Protein AF-A0A1G1FBI2-F1 (afdb_monomer)

Solvent-accessible surface area (backbone atoms only — not comparable to full-atom values): 10560 Å² total; per-residue (Å²): 134,90,66,76,52,82,49,80,47,85,47,81,50,64,86,80,82,86,83,84,78,55,72,65,82,77,56,95,89,55,92,74,88,72,90,74,81,68,78,86,62,73,80,55,67,77,71,92,71,60,54,89,80,68,78,58,74,82,44,82,67,51,54,29,38,43,38,40,40,40,46,40,58,90,46,92,44,38,38,39,38,38,36,42,34,40,45,82,43,65,70,42,68,92,67,49,48,44,47,36,41,37,37,35,43,38,38,42,51,71,45,73,38,81,93,48,26,27,26,42,36,38,38,36,43,38,37,27,32,47,53,56,78,54,47,77,22,38,29,38,35,41,37,41,32,38,55,55,100,77,41,38,35,39,40,33,42,36,40,34,42,24,60,46,64,52,58,38,42,54,89,48,74,46,72,54,73,48,77,50,78,48,74,48,75

Radius of gyration: 17.73 Å; Cα contacts (8 Å, |Δi|>4): 389; chains: 1; bounding box: 41×36×48 Å

Foldseek 3Di:
DWDKDKAWDFDQDDPDDDDDAFDFDDDLPDPDDDNDDDDRDPLFPQPPDDCVVPVDFQDPWGWGKTKIKMWTDPDRFKIKMKMWIFTDDTPDPVQAHGTKIKIKMKGWDQQPPPVRFKTKIKMKMWMFGVSQVRDIWIKIWIFMWGDDPPKIKTWTKMWTWAAHSPSRRRNDTDTDMDTDIDIRD

Structure (mmCIF, N/CA/C/O backbone):
data_AF-A0A1G1FBI2-F1
#
_entry.id   AF-A0A1G1FBI2-F1
#
loop_
_atom_site.group_PDB
_atom_site.id
_atom_site.type_symbol
_atom_site.label_atom_id
_atom_site.label_alt_id
_atom_site.label_comp_id
_atom_site.label_asym_id
_atom_site.label_entity_id
_atom_site.label_seq_id
_atom_site.pdbx_PDB_ins_code
_atom_site.Cartn_x
_atom_site.Cartn_y
_atom_site.Cartn_z
_atom_site.occupancy
_atom_site.B_iso_or_equiv
_atom_site.auth_seq_id
_atom_site.auth_comp_id
_atom_site.auth_asym_id
_atom_site.auth_atom_id
_atom_site.pdbx_PDB_model_num
ATOM 1 N N . MET A 1 1 ? 3.206 16.362 20.010 1.00 38.84 1 MET A N 1
ATOM 2 C CA . MET A 1 1 ? 4.597 15.891 19.847 1.00 38.84 1 MET A CA 1
ATOM 3 C C . MET A 1 1 ? 4.702 15.325 18.436 1.00 38.84 1 MET A C 1
ATOM 5 O O . MET A 1 1 ? 3.888 14.478 18.102 1.00 38.84 1 MET A O 1
ATOM 9 N N . LEU A 1 2 ? 5.558 15.879 17.572 1.00 36.94 2 LEU A N 1
ATOM 10 C CA . LEU A 1 2 ? 5.649 15.491 16.157 1.00 36.94 2 LEU A CA 1
ATOM 11 C C . LEU A 1 2 ? 6.625 14.306 16.042 1.00 36.94 2 LEU A C 1
ATOM 13 O O . LEU A 1 2 ? 7.820 14.497 16.244 1.00 36.94 2 LEU A O 1
ATOM 17 N N . ALA A 1 3 ? 6.133 13.094 15.779 1.00 40.12 3 ALA A N 1
ATOM 18 C CA . ALA A 1 3 ? 6.985 11.929 15.541 1.00 40.12 3 ALA A CA 1
ATOM 19 C C . ALA A 1 3 ? 7.123 11.708 14.027 1.00 40.12 3 ALA A C 1
ATOM 21 O O . ALA A 1 3 ? 6.151 11.362 13.356 1.00 40.12 3 ALA A O 1
ATOM 22 N N . VAL A 1 4 ? 8.320 11.955 13.492 1.00 36.69 4 VAL A N 1
ATOM 23 C CA . VAL A 1 4 ? 8.701 11.647 12.106 1.00 36.69 4 VAL A CA 1
ATOM 24 C C . VAL A 1 4 ? 9.779 10.577 12.181 1.00 36.69 4 VAL A C 1
ATOM 26 O O . VAL A 1 4 ? 10.833 10.813 12.769 1.00 36.69 4 VAL A O 1
ATOM 29 N N . LEU A 1 5 ? 9.507 9.400 11.618 1.00 40.91 5 LEU A N 1
ATOM 30 C CA . LEU A 1 5 ? 10.472 8.308 11.546 1.00 40.91 5 LEU A CA 1
ATOM 31 C C . LEU A 1 5 ? 10.979 8.190 10.106 1.00 40.91 5 LEU A C 1
ATOM 33 O O . LEU A 1 5 ? 10.195 7.959 9.186 1.00 40.91 5 LEU A O 1
ATOM 37 N N . LEU A 1 6 ? 12.288 8.368 9.929 1.00 34.09 6 LEU A N 1
ATOM 38 C CA . LEU A 1 6 ? 13.000 8.161 8.669 1.00 34.09 6 LEU A CA 1
ATOM 39 C C . LEU A 1 6 ? 13.724 6.815 8.751 1.00 34.09 6 LEU A C 1
ATOM 41 O O . LEU A 1 6 ? 14.572 6.636 9.626 1.00 34.09 6 LEU A O 1
ATOM 45 N N . VAL A 1 7 ? 13.398 5.883 7.855 1.00 38.06 7 VAL A N 1
ATOM 46 C CA . VAL A 1 7 ? 14.039 4.561 7.795 1.00 38.06 7 VAL A CA 1
ATOM 47 C C . VAL A 1 7 ? 14.695 4.379 6.430 1.00 38.06 7 VAL A C 1
ATOM 49 O O . VAL A 1 7 ? 14.071 4.589 5.389 1.00 38.06 7 VAL A O 1
ATOM 52 N N . LEU A 1 8 ? 15.968 3.982 6.444 1.00 33.59 8 LEU A N 1
ATOM 53 C CA . LEU A 1 8 ? 16.760 3.674 5.257 1.00 33.59 8 LEU A CA 1
ATOM 54 C C . LEU A 1 8 ? 17.080 2.179 5.286 1.00 33.59 8 LEU A C 1
ATOM 56 O O . LEU A 1 8 ? 17.716 1.712 6.230 1.00 33.59 8 LEU A O 1
ATOM 60 N N . ALA A 1 9 ? 16.608 1.428 4.291 1.00 37.81 9 ALA A N 1
ATOM 61 C CA . ALA A 1 9 ? 16.698 -0.025 4.291 1.00 37.81 9 ALA A CA 1
ATOM 62 C C . ALA A 1 9 ? 17.300 -0.565 2.993 1.00 37.81 9 ALA A C 1
ATOM 64 O O . ALA A 1 9 ? 16.920 -0.189 1.882 1.00 37.81 9 ALA A O 1
ATOM 65 N N . LEU A 1 10 ? 18.249 -1.486 3.150 1.00 28.88 10 LEU A N 1
ATOM 66 C CA . LEU A 1 10 ? 18.842 -2.242 2.058 1.00 28.88 10 LEU A CA 1
ATOM 67 C C . LEU A 1 10 ? 18.086 -3.569 1.944 1.00 28.88 10 LEU A C 1
ATOM 69 O O . LEU A 1 10 ? 18.239 -4.424 2.813 1.00 28.88 10 LEU A O 1
ATOM 73 N N . SER A 1 11 ? 17.260 -3.741 0.909 1.00 35.00 11 SER A N 1
ATOM 74 C CA . SER A 1 11 ? 16.504 -4.985 0.719 1.00 35.00 11 SER A CA 1
ATOM 75 C C . SER A 1 11 ? 16.954 -5.714 -0.546 1.00 35.00 11 SER A C 1
ATOM 77 O O . SER A 1 11 ? 16.858 -5.217 -1.666 1.00 35.00 11 SER A O 1
ATOM 79 N N . VAL A 1 12 ? 17.458 -6.934 -0.370 1.00 29.17 12 VAL A N 1
ATOM 80 C CA . VAL A 1 12 ? 17.596 -7.892 -1.466 1.00 29.17 12 VAL A CA 1
ATOM 81 C C . VAL A 1 12 ? 16.272 -8.635 -1.513 1.00 29.17 12 VAL A C 1
ATOM 83 O O . VAL A 1 12 ? 16.041 -9.496 -0.674 1.00 29.17 12 VAL A O 1
ATOM 86 N N . LEU A 1 13 ? 15.387 -8.285 -2.444 1.00 34.19 13 LEU A N 1
ATOM 87 C CA . LEU A 1 13 ? 14.165 -9.053 -2.674 1.00 34.19 13 LEU A CA 1
ATOM 88 C C . LEU A 1 13 ? 14.461 -10.148 -3.715 1.00 34.19 13 LEU A C 1
ATOM 90 O O . LEU A 1 13 ? 14.450 -9.868 -4.917 1.00 34.19 13 LEU A O 1
ATOM 94 N N . PRO A 1 14 ? 14.730 -11.412 -3.326 1.00 26.03 14 PRO A N 1
ATOM 95 C CA . PRO A 1 14 ? 14.278 -12.512 -4.168 1.00 26.03 14 PRO A CA 1
ATOM 96 C C . PRO A 1 14 ? 12.745 -12.423 -4.257 1.00 26.03 14 PRO A C 1
ATOM 98 O O . PRO A 1 14 ? 12.115 -11.825 -3.384 1.00 26.03 14 PRO A O 1
ATOM 101 N N . ALA A 1 15 ? 12.128 -12.989 -5.299 1.00 28.25 15 ALA A N 1
ATOM 102 C CA . ALA A 1 15 ? 10.670 -13.155 -5.315 1.00 28.25 15 ALA A CA 1
ATOM 103 C C . ALA A 1 15 ? 10.228 -13.678 -3.930 1.00 28.25 15 ALA A C 1
ATOM 105 O O . ALA A 1 15 ? 10.816 -14.668 -3.482 1.00 28.25 15 ALA A O 1
ATOM 106 N N . PRO A 1 16 ? 9.330 -12.979 -3.210 1.00 27.08 16 PRO A N 1
ATOM 107 C CA . PRO A 1 16 ? 9.185 -13.181 -1.777 1.00 27.08 16 PRO A CA 1
ATOM 108 C C . PRO A 1 16 ? 8.835 -14.637 -1.475 1.00 27.08 16 PRO A C 1
ATOM 110 O O . PRO A 1 16 ? 7.883 -15.199 -2.021 1.00 27.08 16 PRO A O 1
ATOM 113 N N . ALA A 1 17 ? 9.644 -15.250 -0.611 1.00 24.64 17 ALA A N 1
ATOM 114 C CA . ALA A 1 17 ? 9.255 -16.443 0.111 1.00 24.64 17 ALA A CA 1
ATOM 115 C C . ALA A 1 17 ? 8.193 -16.011 1.128 1.00 24.64 17 ALA A C 1
ATOM 117 O O . ALA A 1 17 ? 8.439 -15.191 2.007 1.00 24.64 17 ALA A O 1
ATOM 118 N N . TRP A 1 18 ? 6.988 -16.517 0.925 1.00 32.00 18 TRP A N 1
ATOM 119 C CA . TRP A 1 18 ? 5.799 -16.276 1.723 1.00 32.00 18 TRP A CA 1
ATOM 120 C C . TRP A 1 18 ? 6.010 -16.772 3.160 1.00 32.00 18 TRP A C 1
ATOM 122 O O . TRP A 1 18 ? 6.335 -17.947 3.333 1.00 32.00 18 TRP A O 1
ATOM 132 N N . GLY A 1 19 ? 5.792 -15.926 4.178 1.00 27.20 19 GLY A N 1
ATOM 133 C CA . GLY A 1 19 ? 5.672 -16.416 5.559 1.00 27.20 19 GLY A CA 1
ATOM 134 C C . GLY A 1 19 ? 6.187 -15.563 6.721 1.00 27.20 19 GLY A C 1
ATOM 135 O O . GLY A 1 19 ? 6.576 -16.168 7.716 1.00 27.20 19 GLY A O 1
ATOM 136 N N . GLU A 1 20 ? 6.174 -14.226 6.679 1.00 27.78 20 GLU A N 1
ATOM 137 C CA . GLU A 1 20 ? 6.432 -13.436 7.900 1.00 27.78 20 GLU A CA 1
ATOM 138 C C . GLU A 1 20 ? 5.150 -12.791 8.449 1.00 27.78 20 GLU A C 1
ATOM 140 O O . GLU A 1 20 ? 4.368 -12.188 7.720 1.00 27.78 20 GLU A O 1
ATOM 145 N N . SER A 1 21 ? 4.922 -13.029 9.746 1.00 31.91 21 SER A N 1
ATOM 146 C CA . SER A 1 21 ? 3.775 -12.607 10.560 1.00 31.91 21 SER A CA 1
ATOM 147 C C . SER A 1 21 ? 3.703 -11.082 10.689 1.00 31.91 21 SER A C 1
ATOM 149 O O . SER A 1 21 ? 4.755 -10.468 10.882 1.00 31.91 21 SER A O 1
ATOM 151 N N . PRO A 1 22 ? 2.502 -10.468 10.718 1.00 37.12 22 PRO A N 1
ATOM 152 C CA . PRO A 1 22 ? 2.367 -9.090 11.170 1.00 37.12 22 PRO A CA 1
ATOM 153 C C . PRO A 1 22 ? 2.879 -8.980 12.610 1.00 37.12 22 PRO A C 1
ATOM 155 O O . PRO A 1 22 ? 2.660 -9.880 13.429 1.00 37.12 22 PRO A O 1
ATOM 158 N N . GLY A 1 23 ? 3.597 -7.897 12.903 1.00 32.59 23 GLY A N 1
ATOM 159 C CA . GLY A 1 23 ? 3.826 -7.466 14.278 1.00 32.59 23 GLY A CA 1
ATOM 160 C C . GLY A 1 23 ? 2.552 -6.832 14.850 1.00 32.59 23 GLY A C 1
ATOM 161 O O . GLY A 1 23 ? 1.717 -6.358 14.079 1.00 32.59 23 GLY A O 1
ATOM 162 N N . PRO A 1 24 ? 2.397 -6.786 16.182 1.00 33.34 24 PRO A N 1
ATOM 163 C CA . PRO A 1 24 ? 1.194 -6.250 16.806 1.00 33.34 24 PRO A CA 1
ATOM 164 C C . PRO A 1 24 ? 0.976 -4.780 16.425 1.00 33.34 24 PRO A C 1
ATOM 166 O O . PRO A 1 24 ? 1.925 -3.988 16.390 1.00 33.34 24 PRO A O 1
ATOM 169 N N . LEU A 1 25 ? -0.285 -4.401 16.187 1.00 39.62 25 LEU A N 1
ATOM 170 C CA . LEU A 1 25 ? -0.662 -3.002 15.987 1.00 39.62 25 LEU A CA 1
ATOM 171 C C . LEU A 1 25 ? -0.234 -2.181 17.218 1.00 39.62 25 LEU A C 1
ATOM 173 O O . LEU A 1 25 ? -0.582 -2.544 18.347 1.00 39.62 25 LEU A O 1
ATOM 177 N N . PRO A 1 26 ? 0.508 -1.073 17.040 1.00 42.78 26 PRO A N 1
ATOM 178 C CA . PRO A 1 26 ? 0.953 -0.264 18.163 1.00 42.78 26 PRO A CA 1
ATOM 179 C C . PRO A 1 26 ? -0.254 0.342 18.885 1.00 42.78 26 PRO A C 1
ATOM 181 O O . PRO A 1 26 ? -1.176 0.879 18.264 1.00 42.78 26 PRO A O 1
ATOM 184 N N . ASN A 1 27 ? -0.238 0.255 20.215 1.00 42.72 27 ASN A N 1
ATOM 185 C CA . ASN A 1 27 ? -1.209 0.919 21.074 1.00 42.72 27 ASN A CA 1
ATOM 186 C C . ASN A 1 27 ? -1.175 2.437 20.776 1.00 42.72 27 ASN A C 1
ATOM 188 O O . ASN A 1 27 ? -0.083 3.004 20.749 1.00 42.72 27 ASN A O 1
ATOM 192 N N . PRO A 1 28 ? -2.320 3.113 20.546 1.00 39.16 28 PRO A N 1
ATOM 193 C CA . PRO A 1 28 ? -2.361 4.550 20.246 1.00 39.16 28 PRO A CA 1
ATOM 194 C C . PRO A 1 28 ? -1.704 5.449 21.309 1.00 39.16 28 PRO A C 1
ATOM 196 O O . PRO A 1 28 ? -1.380 6.594 20.996 1.00 39.16 28 PRO A O 1
ATOM 199 N N . ASP A 1 29 ? -1.480 4.931 22.521 1.00 39.84 29 ASP A N 1
ATOM 200 C CA . ASP A 1 29 ? -0.804 5.630 23.620 1.00 39.84 29 ASP A CA 1
ATOM 201 C C . ASP A 1 29 ? 0.693 5.280 23.757 1.00 39.84 29 ASP A C 1
ATOM 203 O O . ASP A 1 29 ? 1.385 5.851 24.603 1.00 39.84 29 ASP A O 1
ATOM 207 N N . ASP A 1 30 ? 1.215 4.353 22.948 1.00 34.41 30 ASP A N 1
ATOM 208 C CA . ASP A 1 30 ? 2.587 3.860 23.061 1.00 34.41 30 ASP A CA 1
ATOM 209 C C . ASP A 1 30 ? 3.520 4.522 22.036 1.00 34.41 30 ASP A C 1
ATOM 211 O O . ASP A 1 30 ? 3.256 4.571 20.831 1.00 34.41 30 ASP A O 1
ATOM 215 N N . THR A 1 31 ? 4.645 5.056 22.516 1.00 31.28 31 THR A N 1
ATOM 216 C CA . THR A 1 31 ? 5.678 5.653 21.654 1.00 31.28 31 THR A CA 1
ATOM 217 C C . THR A 1 31 ? 6.608 4.542 21.174 1.00 31.28 31 THR A C 1
ATOM 219 O O . THR A 1 31 ? 7.777 4.484 21.546 1.00 31.28 31 THR A O 1
ATOM 222 N N . THR A 1 32 ? 6.079 3.615 20.378 1.00 30.70 32 THR A N 1
ATOM 223 C CA . THR A 1 32 ? 6.843 2.478 19.858 1.00 30.70 32 THR A CA 1
ATOM 224 C C . THR A 1 32 ? 7.562 2.881 18.565 1.00 30.70 32 THR A C 1
ATOM 226 O O . THR A 1 32 ? 6.942 3.151 17.535 1.00 30.70 32 THR A O 1
ATOM 229 N N . SER A 1 33 ? 8.894 2.927 18.595 1.00 28.05 33 SER A N 1
ATOM 230 C CA . SER A 1 33 ? 9.740 3.076 17.407 1.00 28.05 33 SER A CA 1
ATOM 231 C C . SER A 1 33 ? 9.908 1.720 16.711 1.00 28.05 33 SER A C 1
ATOM 233 O O . SER A 1 33 ? 10.819 0.957 17.019 1.00 28.05 33 SER A O 1
ATOM 235 N N . ALA A 1 34 ? 9.018 1.411 15.765 1.00 31.06 34 ALA A N 1
ATOM 236 C CA . ALA A 1 34 ? 9.132 0.235 14.903 1.00 31.06 34 ALA A CA 1
ATOM 237 C C . ALA A 1 34 ? 9.910 0.574 13.621 1.00 31.06 34 ALA A C 1
ATOM 239 O O . ALA A 1 34 ? 9.539 1.492 12.889 1.00 31.06 34 ALA A O 1
ATOM 240 N N . ILE A 1 35 ? 10.974 -0.178 13.323 1.00 28.75 35 ILE A N 1
ATOM 241 C CA . ILE A 1 35 ? 11.609 -0.183 11.997 1.00 28.75 35 ILE A CA 1
ATOM 242 C C . ILE A 1 35 ? 10.685 -0.997 11.088 1.00 28.75 35 ILE A C 1
ATOM 244 O O . ILE A 1 35 ? 10.757 -2.221 11.053 1.00 28.75 35 ILE A O 1
ATOM 248 N N . MET A 1 36 ? 9.756 -0.314 10.425 1.00 33.75 36 MET A N 1
ATOM 249 C CA . MET A 1 36 ? 8.771 -0.944 9.549 1.00 33.75 36 MET A CA 1
ATOM 250 C C . MET A 1 36 ? 9.308 -0.926 8.120 1.00 33.75 36 MET A C 1
ATOM 252 O O . MET A 1 36 ? 9.325 0.112 7.458 1.00 33.75 36 MET A O 1
ATOM 256 N N . LEU A 1 37 ? 9.821 -2.076 7.692 1.00 32.81 37 LEU A N 1
ATOM 257 C CA . LEU A 1 37 ? 10.178 -2.347 6.308 1.00 32.81 37 LEU A CA 1
ATOM 258 C C . LEU A 1 37 ? 8.914 -2.911 5.664 1.00 32.81 37 LEU A C 1
ATOM 260 O O . LEU A 1 37 ? 8.493 -3.993 6.054 1.00 32.81 37 LEU A O 1
ATOM 264 N N . PHE A 1 38 ? 8.334 -2.179 4.713 1.00 36.25 38 PHE A N 1
ATOM 265 C CA . PHE A 1 38 ? 7.098 -2.515 3.990 1.00 36.25 38 PHE A CA 1
ATOM 266 C C . PHE A 1 38 ? 5.788 -2.293 4.785 1.00 36.25 38 PHE A C 1
ATOM 268 O O . PHE A 1 38 ? 5.767 -2.449 6.008 1.00 36.25 38 PHE A O 1
ATOM 275 N N . PRO A 1 39 ? 4.682 -1.882 4.127 1.00 37.25 39 PRO A N 1
ATOM 276 C CA . PRO A 1 39 ? 3.354 -2.006 4.724 1.00 37.25 39 PRO A CA 1
ATOM 277 C C . PRO A 1 39 ? 3.082 -3.481 5.062 1.00 37.25 39 PRO A C 1
ATOM 279 O O . PRO A 1 39 ? 3.510 -4.384 4.345 1.00 37.25 39 PRO A O 1
ATOM 282 N N . ASP A 1 40 ? 2.399 -3.703 6.181 1.00 37.34 40 ASP A N 1
ATOM 283 C CA . ASP A 1 40 ? 2.176 -4.989 6.857 1.00 37.34 40 ASP A CA 1
ATOM 284 C C . ASP A 1 40 ? 1.133 -5.894 6.179 1.00 37.34 40 ASP A C 1
ATOM 286 O O . ASP A 1 40 ? 0.724 -6.898 6.753 1.00 37.34 40 ASP A O 1
ATOM 290 N N . ASP A 1 41 ? 0.757 -5.591 4.935 1.00 42.66 41 ASP A N 1
ATOM 291 C CA . ASP A 1 41 ? -0.095 -6.431 4.105 1.00 42.66 41 ASP A CA 1
ATOM 292 C C . ASP A 1 41 ? 0.161 -6.200 2.613 1.00 42.66 41 ASP A C 1
ATOM 294 O O . ASP A 1 41 ? 0.447 -5.091 2.148 1.00 42.66 41 ASP A O 1
ATOM 298 N N . ALA A 1 42 ? -0.030 -7.256 1.826 1.00 39.12 42 ALA A N 1
ATOM 299 C CA . ALA A 1 42 ? -0.166 -7.120 0.386 1.00 39.12 42 ALA A CA 1
ATOM 300 C C . ALA A 1 42 ? -1.563 -6.563 0.055 1.00 39.12 42 ALA A C 1
ATOM 302 O O . ALA A 1 42 ? -2.523 -7.322 -0.010 1.00 39.12 42 ALA A O 1
ATOM 303 N N . LEU A 1 43 ? -1.655 -5.264 -0.262 1.00 46.84 43 LEU A N 1
ATOM 304 C CA . LEU A 1 43 ? -2.814 -4.669 -0.967 1.00 46.84 43 LEU A CA 1
ATOM 305 C C . LEU A 1 43 ? -2.949 -5.158 -2.424 1.00 46.84 43 LEU A C 1
ATOM 307 O O . LEU A 1 43 ? -3.850 -4.778 -3.169 1.00 46.84 43 LEU A O 1
ATOM 311 N N . PHE A 1 44 ? -1.996 -5.979 -2.858 1.00 42.56 44 PHE A N 1
ATOM 312 C CA . PHE A 1 44 ? -1.976 -6.634 -4.152 1.00 42.56 44 PHE A CA 1
ATOM 313 C C . PHE A 1 44 ? -1.991 -8.147 -3.913 1.00 42.56 44 PHE A C 1
ATOM 315 O O . PHE A 1 44 ? -0.928 -8.777 -3.903 1.00 42.56 44 PHE A O 1
ATOM 322 N N . PRO A 1 45 ? -3.166 -8.763 -3.693 1.00 40.84 45 PRO A N 1
ATOM 323 C CA . PRO A 1 45 ? 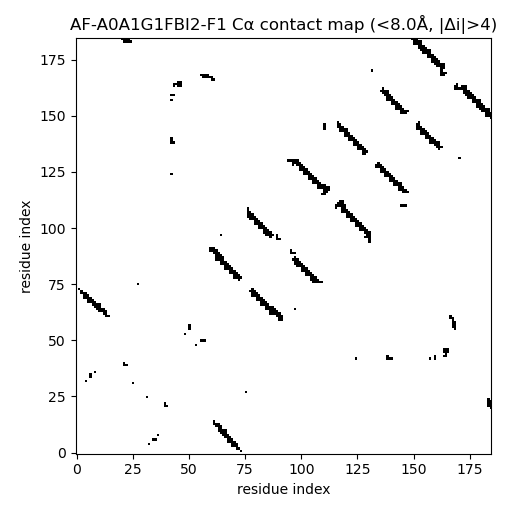-3.255 -10.212 -3.594 1.00 40.84 45 PRO A CA 1
ATOM 324 C C . PRO A 1 45 ? -2.815 -10.856 -4.916 1.00 40.84 45 PRO A C 1
ATOM 326 O O . PRO A 1 45 ? -3.115 -10.314 -5.984 1.00 40.84 45 PRO A O 1
ATOM 329 N N . PRO A 1 46 ? -2.136 -12.020 -4.885 1.00 44.25 46 PRO A N 1
ATOM 330 C CA . PRO A 1 46 ? -1.727 -12.732 -6.087 1.00 44.25 46 PRO A CA 1
ATOM 331 C C . PRO A 1 46 ? -2.957 -13.077 -6.928 1.00 44.25 46 PRO A C 1
ATOM 333 O O . PRO A 1 46 ? -3.716 -13.990 -6.602 1.00 44.25 46 PRO A O 1
ATOM 336 N N . ALA A 1 47 ? -3.164 -12.346 -8.023 1.00 46.38 47 ALA A N 1
ATOM 337 C CA . ALA A 1 47 ? -4.166 -12.719 -9.001 1.00 46.38 47 ALA A CA 1
ATOM 338 C C . ALA A 1 47 ? -3.805 -14.103 -9.565 1.00 46.38 47 ALA A C 1
ATOM 340 O O . ALA A 1 47 ? -2.682 -14.338 -10.019 1.00 46.38 47 ALA A O 1
ATOM 341 N N . LEU A 1 48 ? -4.771 -15.024 -9.529 1.00 47.12 48 LEU A N 1
ATOM 342 C CA . LEU A 1 48 ? -4.722 -16.340 -10.171 1.00 47.12 48 LEU A CA 1
ATOM 343 C C . LEU A 1 48 ? -4.792 -16.174 -11.700 1.00 47.12 48 LEU A C 1
ATOM 345 O O . LEU A 1 48 ? -5.772 -16.556 -12.337 1.00 47.12 48 LEU A O 1
ATOM 349 N N . ALA A 1 49 ? -3.780 -15.558 -12.306 1.00 47.38 49 ALA A N 1
ATOM 350 C CA . ALA A 1 49 ? -3.661 -15.482 -13.753 1.00 47.38 49 ALA A CA 1
ATOM 351 C C . ALA A 1 49 ? -2.838 -16.678 -14.252 1.00 47.38 49 ALA A C 1
ATOM 353 O O . ALA A 1 49 ? -1.614 -16.681 -14.158 1.00 47.38 49 ALA A O 1
ATOM 354 N N . ASP A 1 50 ? -3.513 -17.699 -14.790 1.00 51.31 50 ASP A N 1
ATOM 355 C CA . ASP A 1 50 ? -2.855 -18.764 -15.556 1.00 51.31 50 ASP A CA 1
ATOM 356 C C . ASP A 1 50 ? -2.238 -18.158 -16.842 1.00 51.31 50 ASP A C 1
ATOM 358 O O . ASP A 1 50 ? -2.980 -17.660 -17.707 1.00 51.31 50 ASP A O 1
ATOM 362 N N . PRO A 1 51 ? -0.899 -18.184 -17.006 1.00 52.38 51 PRO A N 1
ATOM 363 C CA . PRO A 1 51 ? -0.220 -17.627 -18.177 1.00 52.38 51 PRO A CA 1
ATOM 364 C C . PRO A 1 51 ? -0.668 -18.286 -19.488 1.00 52.38 51 PRO A C 1
ATOM 366 O O . PRO A 1 51 ? -0.741 -17.627 -20.527 1.00 52.38 51 PRO A O 1
ATOM 369 N N . HIS A 1 52 ? -1.007 -19.579 -19.449 1.00 51.09 52 HIS A N 1
ATOM 370 C CA . HIS A 1 52 ? -1.351 -20.356 -20.641 1.00 51.09 52 HIS A CA 1
ATOM 371 C C . HIS A 1 52 ? -2.725 -19.997 -21.206 1.00 51.09 52 HIS A C 1
ATOM 373 O O . HIS A 1 52 ? -2.977 -20.194 -22.394 1.00 51.09 52 HIS A O 1
ATOM 379 N N . ARG A 1 53 ? -3.606 -19.430 -20.377 1.00 48.31 53 ARG A N 1
ATOM 380 C CA . ARG A 1 53 ? -4.973 -19.073 -20.767 1.00 48.31 53 ARG A CA 1
ATOM 381 C C . ARG A 1 53 ? -5.111 -17.626 -21.248 1.00 48.31 53 ARG A C 1
ATOM 383 O O . ARG A 1 53 ? -6.092 -17.298 -21.906 1.00 48.31 53 ARG A O 1
ATOM 390 N N . THR A 1 54 ? -4.145 -16.768 -20.921 1.00 56.19 54 THR A N 1
ATOM 391 C CA . THR A 1 54 ? -4.221 -15.310 -21.129 1.00 56.19 54 THR A CA 1
ATOM 392 C C . THR A 1 54 ? -3.350 -14.797 -22.279 1.00 56.19 54 THR A C 1
ATOM 394 O O . THR A 1 54 ? -3.476 -13.634 -22.653 1.00 56.19 54 THR A O 1
ATOM 397 N N . GLY A 1 55 ? -2.485 -15.641 -22.862 1.00 55.84 55 GLY A N 1
ATOM 398 C CA . GLY A 1 55 ? -1.607 -15.262 -23.980 1.00 55.84 55 GLY A CA 1
ATOM 399 C C . GLY A 1 55 ? -0.491 -14.283 -23.597 1.00 55.84 55 GLY A C 1
ATOM 400 O O . GLY A 1 55 ? 0.076 -13.622 -24.465 1.00 55.84 55 GLY A O 1
ATOM 401 N N . ARG A 1 56 ? -0.185 -14.160 -22.301 1.00 60.00 56 ARG A N 1
ATOM 402 C CA . ARG A 1 56 ? 0.795 -13.200 -21.783 1.00 60.00 56 ARG A CA 1
ATOM 403 C C . ARG A 1 56 ? 2.218 -13.742 -21.872 1.00 60.00 56 ARG A C 1
ATOM 405 O O . ARG A 1 56 ? 2.479 -14.913 -21.602 1.00 60.00 56 ARG A O 1
ATOM 412 N N . LEU A 1 57 ? 3.157 -12.863 -22.214 1.00 58.00 57 LEU A N 1
ATOM 413 C CA . LEU A 1 57 ? 4.578 -13.196 -22.271 1.00 58.00 57 LEU A CA 1
ATOM 414 C C . LEU A 1 57 ? 5.161 -13.225 -20.858 1.00 58.00 57 LEU A C 1
ATOM 416 O O . LEU A 1 57 ? 5.218 -12.203 -20.180 1.00 58.00 57 LEU A O 1
ATOM 420 N N . ARG A 1 58 ? 5.629 -14.400 -20.434 1.00 61.16 58 ARG A N 1
ATOM 421 C CA . ARG A 1 58 ? 6.333 -14.576 -19.165 1.00 61.16 58 ARG A CA 1
ATOM 422 C C . ARG A 1 58 ? 7.751 -14.022 -19.285 1.00 61.16 58 ARG A C 1
ATOM 424 O O . ARG A 1 58 ? 8.594 -14.613 -19.958 1.00 61.16 58 ARG A O 1
ATOM 431 N N . ILE A 1 59 ? 8.022 -12.896 -18.636 1.00 65.44 59 ILE A N 1
ATOM 432 C CA . ILE A 1 59 ? 9.356 -12.288 -18.623 1.00 65.44 59 ILE A CA 1
ATOM 433 C C . ILE A 1 59 ? 10.027 -12.642 -17.299 1.00 65.44 59 ILE A C 1
ATOM 435 O O . ILE A 1 59 ? 9.433 -12.479 -16.238 1.00 65.44 59 ILE A O 1
ATOM 439 N N . GLY A 1 60 ? 11.277 -13.112 -17.343 1.00 67.00 60 GLY A N 1
ATOM 440 C CA . GLY A 1 60 ? 12.062 -13.334 -16.130 1.00 67.00 60 GLY A CA 1
ATOM 441 C C . GLY A 1 60 ? 12.284 -12.017 -15.389 1.00 67.00 60 GLY A C 1
ATOM 442 O O . GLY A 1 60 ? 13.156 -11.240 -15.773 1.00 67.00 60 GLY A O 1
ATOM 443 N N . TYR A 1 61 ? 11.503 -11.774 -14.337 1.00 70.56 61 TYR A N 1
ATOM 444 C CA . TYR A 1 61 ? 11.600 -10.573 -13.517 1.00 70.56 61 TYR A CA 1
ATOM 445 C C . TYR A 1 61 ? 12.421 -10.872 -12.260 1.00 70.56 61 TYR A C 1
ATOM 447 O O . TYR A 1 61 ? 12.012 -11.628 -11.382 1.00 70.56 61 TYR A O 1
ATOM 455 N N . THR A 1 62 ? 13.613 -10.292 -12.174 1.00 81.50 62 THR A N 1
ATOM 456 C CA . THR A 1 62 ? 14.414 -10.272 -10.943 1.00 81.50 62 THR A CA 1
ATOM 457 C C . THR A 1 62 ? 15.003 -8.878 -10.806 1.00 81.50 62 THR A C 1
ATOM 459 O O . THR A 1 62 ? 15.498 -8.331 -11.792 1.00 81.50 62 THR A O 1
ATOM 462 N N . ARG A 1 63 ? 14.880 -8.285 -9.619 1.00 82.75 63 ARG A N 1
ATOM 463 C CA . ARG A 1 63 ? 15.314 -6.918 -9.340 1.00 82.75 63 ARG A CA 1
ATOM 464 C C . ARG A 1 63 ? 15.736 -6.794 -7.876 1.00 82.75 63 ARG A C 1
ATOM 466 O O . ARG A 1 63 ? 15.048 -7.315 -7.009 1.00 82.75 63 ARG A O 1
ATOM 473 N N . GLN A 1 64 ? 16.840 -6.098 -7.612 1.00 83.69 64 GLN A N 1
ATOM 474 C CA . GLN A 1 64 ? 17.271 -5.708 -6.261 1.00 83.69 64 GLN A CA 1
ATOM 475 C C . GLN A 1 64 ? 17.173 -4.187 -6.111 1.00 83.69 64 GLN A C 1
ATOM 477 O O . GLN A 1 64 ? 17.517 -3.465 -7.052 1.00 83.69 64 GLN A O 1
ATOM 482 N N . GLU A 1 65 ? 16.707 -3.702 -4.956 1.00 84.44 65 GLU A N 1
ATOM 483 C CA . GLU A 1 65 ? 16.376 -2.288 -4.728 1.00 84.44 65 GLU A CA 1
ATOM 484 C C . GLU A 1 65 ? 16.912 -1.756 -3.398 1.00 84.44 65 GLU A C 1
ATOM 486 O O . GLU A 1 65 ? 16.895 -2.436 -2.374 1.00 84.44 65 GLU A O 1
ATOM 491 N N . MET A 1 66 ? 17.338 -0.495 -3.396 1.00 82.44 66 MET A N 1
ATOM 492 C CA . MET A 1 66 ? 17.482 0.284 -2.166 1.00 82.44 66 MET A CA 1
ATOM 493 C C . MET A 1 66 ? 16.222 1.120 -1.985 1.00 82.44 66 MET A C 1
ATOM 495 O O . MET A 1 66 ? 15.807 1.777 -2.942 1.00 82.44 66 MET A O 1
ATOM 499 N N . ALA A 1 67 ? 15.638 1.117 -0.788 1.00 87.69 67 ALA A N 1
ATOM 500 C CA . ALA A 1 67 ? 14.419 1.859 -0.493 1.00 87.69 67 ALA A CA 1
ATOM 501 C C . ALA A 1 67 ? 14.593 2.740 0.752 1.00 87.69 67 ALA A C 1
ATOM 503 O O . ALA A 1 67 ? 15.220 2.354 1.741 1.00 87.69 67 ALA A O 1
ATOM 504 N N . GLY A 1 68 ? 14.041 3.947 0.685 1.00 81.69 68 GLY A N 1
ATOM 505 C CA . GLY A 1 68 ? 13.914 4.860 1.812 1.00 81.69 68 GLY A CA 1
ATOM 506 C C . GLY A 1 68 ? 12.451 5.220 2.005 1.00 81.69 68 GLY A C 1
ATOM 507 O O . GLY A 1 68 ? 11.785 5.603 1.043 1.00 81.69 68 GLY A O 1
ATOM 508 N N . ALA A 1 69 ? 11.966 5.108 3.239 1.00 87.69 69 ALA A N 1
ATOM 509 C CA . ALA A 1 69 ? 10.572 5.357 3.570 1.00 87.69 69 ALA A CA 1
ATOM 510 C C . ALA A 1 69 ? 10.429 6.315 4.756 1.00 87.69 69 ALA A C 1
ATOM 512 O O . ALA A 1 69 ? 11.267 6.371 5.663 1.00 87.69 69 ALA A O 1
ATOM 513 N N . VAL A 1 70 ? 9.332 7.064 4.738 1.00 85.50 70 VAL A N 1
ATOM 514 C CA . VAL A 1 70 ? 8.892 7.935 5.825 1.00 85.50 70 VAL A CA 1
ATOM 515 C C . VAL A 1 70 ? 7.457 7.578 6.167 1.00 85.50 70 VAL A C 1
ATOM 517 O O . VAL A 1 70 ? 6.622 7.415 5.280 1.00 85.50 70 VAL A O 1
ATOM 520 N N . SER A 1 71 ? 7.168 7.494 7.463 1.00 89.19 71 SER A N 1
ATOM 521 C CA . SER A 1 71 ? 5.818 7.305 7.993 1.00 89.19 71 SER A CA 1
ATOM 522 C C . SER A 1 71 ? 5.510 8.399 9.011 1.00 89.19 71 SER A C 1
ATOM 524 O O . SER A 1 71 ? 6.361 8.762 9.830 1.00 89.19 71 SER A O 1
ATOM 526 N N . TRP A 1 72 ? 4.297 8.941 8.950 1.00 85.88 72 TRP A N 1
ATOM 527 C CA . TRP A 1 72 ? 3.843 10.039 9.791 1.00 85.88 72 TRP A CA 1
ATOM 528 C C . TRP A 1 72 ? 2.418 9.803 10.292 1.00 85.88 72 TRP A C 1
ATOM 530 O O . TRP A 1 72 ? 1.516 9.491 9.518 1.00 85.88 72 TRP A O 1
ATOM 540 N N . ARG A 1 73 ? 2.202 9.998 11.597 1.00 89.50 73 ARG A N 1
ATOM 541 C CA . ARG A 1 73 ? 0.884 9.946 12.245 1.00 89.50 73 ARG A CA 1
ATOM 542 C C . ARG A 1 73 ? 0.505 11.338 12.763 1.00 89.50 73 ARG A C 1
ATOM 544 O O . ARG A 1 73 ? 0.802 11.651 13.916 1.00 89.50 73 ARG A O 1
ATOM 551 N N . PRO A 1 74 ? -0.090 12.211 11.927 1.00 81.06 74 PRO A N 1
ATOM 552 C CA . PRO A 1 74 ? -0.402 13.590 12.317 1.00 81.06 74 PRO A CA 1
ATOM 553 C C . PRO A 1 74 ? -1.455 13.677 13.425 1.00 81.06 74 PRO A C 1
ATOM 555 O O . PRO A 1 74 ? -1.420 14.589 14.248 1.00 81.06 74 PRO A O 1
ATOM 558 N N . ALA A 1 75 ? -2.404 12.744 13.425 1.00 78.06 75 ALA A N 1
ATOM 559 C CA . ALA A 1 75 ? -3.496 12.653 14.379 1.00 78.06 75 ALA A CA 1
ATOM 560 C C . ALA A 1 75 ? -3.866 11.181 14.555 1.00 78.06 75 ALA A C 1
ATOM 562 O O . ALA A 1 75 ? -3.756 10.417 13.602 1.00 78.06 75 ALA A O 1
ATOM 563 N N . GLY A 1 76 ? -4.335 10.811 15.750 1.00 80.19 76 GLY A N 1
ATOM 564 C CA . GLY A 1 76 ? -4.512 9.422 16.193 1.00 80.19 76 GLY A CA 1
ATOM 565 C C . GLY A 1 76 ? -4.951 8.408 15.126 1.00 80.19 76 GLY A C 1
ATOM 566 O O . GLY A 1 76 ? -4.233 7.434 14.924 1.00 80.19 76 GLY A O 1
ATOM 567 N N . PRO A 1 77 ? -6.080 8.610 14.418 1.00 86.25 77 PRO A N 1
ATOM 568 C CA . PRO A 1 77 ? -6.584 7.591 13.504 1.00 86.25 77 PRO A CA 1
ATOM 569 C C . PRO A 1 77 ? -5.884 7.576 12.141 1.00 86.25 77 PRO A C 1
ATOM 571 O O . PRO A 1 77 ? -6.155 6.678 11.358 1.00 86.25 77 PRO A O 1
ATOM 574 N N . TRP A 1 78 ? -5.032 8.553 11.828 1.00 85.56 78 TRP A N 1
ATOM 575 C CA . TRP A 1 78 ? -4.442 8.727 10.503 1.00 85.56 78 TRP A CA 1
ATOM 576 C C . TRP A 1 78 ? -2.968 8.337 10.480 1.00 85.56 78 TRP A C 1
ATOM 578 O O . TRP A 1 78 ? -2.182 8.765 11.328 1.00 85.56 78 TRP A O 1
ATOM 588 N N . ARG A 1 79 ? -2.569 7.622 9.432 1.00 89.62 79 ARG A N 1
ATOM 589 C CA . ARG A 1 79 ? -1.170 7.395 9.075 1.00 89.62 79 ARG A CA 1
ATOM 590 C C . ARG A 1 79 ? -0.962 7.719 7.604 1.00 89.62 79 ARG A C 1
ATOM 592 O O . ARG A 1 79 ? -1.730 7.294 6.753 1.00 89.62 79 ARG A O 1
ATOM 599 N N . LEU A 1 80 ? 0.094 8.462 7.317 1.00 87.19 80 LEU A N 1
ATOM 600 C CA . LEU A 1 80 ? 0.589 8.708 5.972 1.00 87.19 80 LEU A CA 1
ATOM 601 C C . LEU A 1 80 ? 1.944 8.038 5.842 1.00 87.19 80 LEU A C 1
ATOM 603 O O . LEU A 1 80 ? 2.734 8.056 6.786 1.00 87.19 80 LEU A O 1
ATOM 607 N N . TYR A 1 81 ? 2.235 7.495 4.673 1.00 88.25 81 TYR A N 1
ATOM 608 C CA . TYR A 1 81 ? 3.570 7.016 4.365 1.00 88.25 81 TYR A CA 1
ATOM 609 C C . TYR A 1 81 ? 3.948 7.336 2.929 1.00 88.25 81 TYR A C 1
ATOM 611 O O . TYR A 1 81 ? 3.099 7.497 2.055 1.00 88.25 81 TYR A O 1
ATOM 619 N N . ALA A 1 82 ? 5.248 7.437 2.704 1.00 88.00 82 ALA A N 1
ATOM 620 C CA . ALA A 1 82 ? 5.836 7.556 1.387 1.00 88.00 82 ALA A CA 1
ATOM 621 C C . ALA A 1 82 ? 7.129 6.748 1.351 1.00 88.00 82 ALA A C 1
ATOM 623 O O . ALA A 1 82 ? 7.892 6.742 2.315 1.00 88.00 82 ALA A O 1
ATOM 624 N N . GLU A 1 83 ? 7.379 6.090 0.231 1.00 89.50 83 GLU A N 1
ATOM 625 C CA . GLU A 1 83 ? 8.578 5.317 -0.034 1.00 89.50 83 GLU A CA 1
ATOM 626 C C . GLU A 1 83 ? 9.124 5.695 -1.408 1.00 89.50 83 GLU A C 1
ATOM 628 O O . GLU A 1 83 ? 8.396 5.825 -2.392 1.00 89.50 83 GLU A O 1
ATOM 633 N N . PHE A 1 84 ? 10.435 5.857 -1.475 1.00 89.31 84 PHE A N 1
ATOM 634 C CA . PHE A 1 84 ? 11.169 5.965 -2.720 1.00 89.31 84 PHE A CA 1
ATOM 635 C C . PHE A 1 84 ? 12.149 4.805 -2.801 1.00 89.31 84 PHE A C 1
ATOM 637 O O . PHE A 1 84 ? 12.889 4.547 -1.851 1.00 89.31 84 PHE A O 1
ATOM 644 N N . ALA A 1 85 ? 12.190 4.134 -3.946 1.00 88.25 85 ALA A N 1
ATOM 645 C CA . ALA A 1 85 ? 13.109 3.038 -4.174 1.00 88.25 85 ALA A CA 1
ATOM 646 C C . ALA A 1 85 ? 13.824 3.155 -5.517 1.00 88.25 85 ALA A C 1
ATOM 648 O O . ALA A 1 85 ? 13.281 3.629 -6.519 1.00 88.25 85 ALA A O 1
ATOM 649 N N . ARG A 1 86 ? 15.074 2.688 -5.526 1.00 90.19 86 ARG A N 1
ATOM 650 C CA . ARG A 1 86 ? 15.930 2.639 -6.706 1.00 90.19 86 ARG A CA 1
ATOM 651 C C . ARG A 1 86 ? 16.516 1.245 -6.879 1.00 90.19 86 ARG A C 1
ATOM 653 O O . ARG A 1 86 ? 17.250 0.755 -6.021 1.00 90.19 86 ARG A O 1
ATOM 660 N N . GLY A 1 87 ? 16.221 0.624 -8.015 1.00 88.88 87 GLY A N 1
ATOM 661 C CA . GLY A 1 87 ? 16.843 -0.622 -8.445 1.00 88.88 87 GLY A CA 1
ATOM 662 C C . GLY A 1 87 ? 18.333 -0.447 -8.743 1.00 88.88 87 GLY A C 1
ATOM 663 O O . GLY A 1 87 ? 18.720 0.533 -9.379 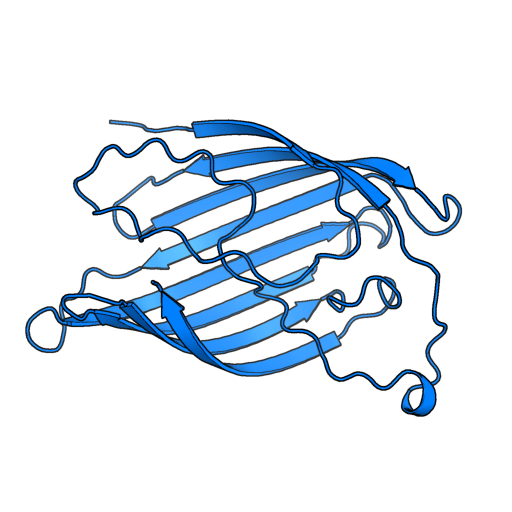1.00 88.88 87 GLY A O 1
ATOM 664 N N . TYR A 1 88 ? 19.161 -1.394 -8.301 1.00 87.81 88 TYR A N 1
ATOM 665 C CA . TYR A 1 88 ? 20.609 -1.415 -8.571 1.00 87.81 88 TYR A CA 1
ATOM 666 C C . TYR A 1 88 ? 21.094 -2.708 -9.241 1.00 87.81 88 TYR A C 1
ATOM 668 O O . TYR A 1 88 ? 22.216 -2.755 -9.733 1.00 87.81 88 TYR A O 1
ATOM 676 N N . ASN A 1 89 ? 20.258 -3.745 -9.287 1.00 86.56 89 ASN A N 1
ATOM 677 C CA . ASN A 1 89 ? 20.509 -4.959 -10.057 1.00 86.56 89 ASN A CA 1
ATOM 678 C C . ASN A 1 89 ? 19.215 -5.337 -10.777 1.00 86.56 89 ASN A C 1
ATOM 680 O O . ASN A 1 89 ? 18.221 -5.651 -10.118 1.00 86.56 89 ASN A O 1
ATOM 684 N N . LEU A 1 90 ? 19.215 -5.239 -12.107 1.00 87.75 90 LEU A N 1
ATOM 685 C CA . LEU A 1 90 ? 18.058 -5.460 -12.971 1.00 87.75 90 LEU A CA 1
ATOM 686 C C . LEU A 1 90 ? 18.370 -6.624 -13.910 1.00 87.75 90 LEU A C 1
ATOM 688 O O . LEU A 1 90 ? 19.329 -6.577 -14.673 1.00 87.75 90 LEU A O 1
ATOM 692 N N . ARG A 1 91 ? 17.554 -7.678 -13.885 1.00 84.94 91 ARG A N 1
ATOM 693 C CA . ARG A 1 91 ? 17.751 -8.837 -14.766 1.00 84.94 91 ARG A CA 1
ATOM 694 C C . ARG A 1 91 ? 17.557 -8.510 -16.245 1.00 84.94 91 ARG A C 1
ATOM 696 O O . ARG A 1 91 ? 18.137 -9.185 -17.090 1.00 84.94 91 ARG A O 1
ATOM 703 N N . ASN A 1 92 ? 16.710 -7.536 -16.569 1.00 82.56 92 ASN A N 1
ATOM 704 C CA . ASN A 1 92 ? 16.439 -7.142 -17.947 1.00 82.56 92 ASN A CA 1
ATOM 705 C C . ASN A 1 92 ? 16.412 -5.619 -18.071 1.00 82.56 92 ASN A C 1
ATOM 707 O O . ASN A 1 92 ? 15.345 -5.016 -18.038 1.00 82.56 92 ASN A O 1
ATOM 711 N N . GLU A 1 93 ? 17.582 -5.008 -18.240 1.00 82.69 93 GLU A N 1
ATOM 712 C CA . GLU A 1 93 ? 17.760 -3.548 -18.326 1.00 82.69 93 GLU A CA 1
ATOM 713 C C . GLU A 1 93 ? 17.036 -2.896 -19.517 1.00 82.69 93 GLU A C 1
ATOM 715 O O . GLU A 1 93 ? 16.753 -1.703 -19.489 1.00 82.69 93 GLU A O 1
ATOM 720 N N . ASN A 1 94 ? 16.676 -3.667 -20.550 1.00 84.25 94 ASN A N 1
ATOM 721 C CA . ASN A 1 94 ? 15.897 -3.147 -21.679 1.00 84.25 94 ASN A CA 1
ATOM 722 C C . ASN A 1 94 ? 14.419 -2.928 -21.324 1.00 84.25 94 ASN A C 1
ATOM 724 O O . ASN A 1 94 ? 13.734 -2.152 -21.988 1.00 84.25 94 ASN A O 1
ATOM 728 N N . LEU A 1 95 ? 13.904 -3.654 -20.326 1.00 83.56 95 LEU A N 1
ATOM 729 C CA . LEU A 1 95 ? 12.488 -3.628 -19.952 1.00 83.56 95 LEU A CA 1
ATOM 730 C C . LEU A 1 95 ? 12.250 -3.111 -18.529 1.00 83.56 95 LEU A C 1
ATOM 732 O O . LEU A 1 95 ? 11.188 -2.555 -18.265 1.00 83.56 95 LEU A O 1
ATOM 736 N N . GLN A 1 96 ? 13.210 -3.300 -17.628 1.00 85.38 96 GLN A N 1
ATOM 737 C CA . GLN A 1 96 ? 13.174 -2.842 -16.245 1.00 85.38 96 GLN A CA 1
ATOM 738 C C . GLN A 1 96 ? 13.901 -1.505 -16.133 1.00 85.38 96 GLN A C 1
ATOM 740 O O . GLN A 1 96 ? 14.991 -1.332 -16.672 1.00 85.38 96 GLN A O 1
ATOM 745 N N . LYS A 1 97 ? 13.322 -0.579 -15.375 1.00 92.25 97 LYS A N 1
ATOM 746 C CA . LYS A 1 97 ? 13.925 0.718 -15.049 1.00 92.25 97 LYS A CA 1
ATOM 747 C C . LYS A 1 97 ? 13.963 0.899 -13.533 1.00 92.25 97 LYS A C 1
ATOM 749 O O . LYS A 1 97 ? 13.087 0.378 -12.841 1.00 92.25 97 LYS A O 1
ATOM 754 N N . PRO A 1 98 ? 14.968 1.599 -12.990 1.00 91.00 98 PRO A N 1
ATOM 755 C CA . PRO A 1 98 ? 15.284 1.534 -11.570 1.00 91.00 98 PRO A CA 1
ATOM 756 C C . PRO A 1 98 ? 14.340 2.340 -10.671 1.00 91.00 98 PRO A C 1
ATOM 758 O O . PRO A 1 98 ? 14.283 2.047 -9.485 1.00 91.00 98 PRO A O 1
ATOM 761 N N . GLY A 1 99 ? 13.617 3.347 -11.152 1.00 92.25 99 GLY A N 1
ATOM 762 C CA . GLY A 1 99 ? 12.805 4.207 -10.292 1.00 92.25 99 GLY A CA 1
ATOM 763 C C . GLY A 1 99 ? 11.499 3.570 -9.813 1.00 92.25 99 GLY A C 1
ATOM 764 O O . GLY A 1 99 ? 10.771 2.943 -10.589 1.00 92.25 99 GLY A O 1
ATOM 765 N N . ARG A 1 100 ? 11.185 3.770 -8.530 1.00 93.19 100 ARG A N 1
ATOM 766 C CA . ARG A 1 100 ? 9.874 3.507 -7.935 1.00 93.19 100 ARG A CA 1
ATOM 767 C C . ARG A 1 100 ? 9.551 4.544 -6.866 1.00 93.19 100 ARG A C 1
ATOM 769 O O . ARG A 1 100 ? 10.401 4.891 -6.050 1.00 93.19 100 ARG A O 1
ATOM 776 N N . ILE A 1 101 ? 8.303 4.990 -6.853 1.00 92.31 101 ILE A N 1
ATOM 777 C CA . ILE A 1 101 ? 7.730 5.781 -5.769 1.00 92.31 101 ILE A CA 1
ATOM 778 C C . ILE A 1 101 ? 6.433 5.128 -5.306 1.00 92.31 101 ILE A C 1
ATOM 780 O O . ILE A 1 101 ? 5.690 4.561 -6.107 1.00 92.31 101 ILE A O 1
ATOM 784 N N . GLN A 1 102 ? 6.179 5.193 -4.010 1.00 93.25 102 GLN A N 1
ATOM 785 C CA . GLN A 1 102 ? 4.963 4.706 -3.390 1.00 93.25 102 GLN A CA 1
ATOM 786 C C . GLN A 1 102 ? 4.533 5.670 -2.291 1.00 93.25 102 GLN A C 1
ATOM 788 O O . GLN A 1 102 ? 5.360 6.321 -1.654 1.00 93.25 102 GLN A O 1
ATOM 793 N N . SER A 1 103 ? 3.235 5.789 -2.076 1.00 91.81 103 SER A N 1
ATOM 794 C CA . SER A 1 103 ? 2.673 6.596 -1.006 1.00 91.81 103 SER A CA 1
ATOM 795 C C . SER A 1 103 ? 1.305 6.077 -0.632 1.00 91.81 103 SER A C 1
ATOM 797 O O . SER A 1 103 ? 0.533 5.709 -1.514 1.00 91.81 103 SER A O 1
ATOM 799 N N . GLY A 1 104 ? 0.969 6.154 0.645 1.00 92.00 104 GLY A N 1
ATOM 800 C CA . GLY A 1 104 ? -0.329 5.718 1.109 1.00 92.00 104 GLY A CA 1
ATOM 801 C C . GLY A 1 104 ? -0.848 6.500 2.297 1.00 92.00 104 GLY A C 1
ATOM 802 O O . GLY A 1 104 ? -0.147 7.282 2.948 1.00 92.00 104 GLY A O 1
ATOM 803 N N . LEU A 1 105 ? -2.134 6.288 2.528 1.00 90.94 105 LEU A N 1
ATOM 804 C CA . LEU A 1 105 ? -2.928 6.882 3.583 1.00 90.94 105 LEU A CA 1
ATOM 805 C C . LEU A 1 105 ? -3.740 5.773 4.235 1.00 90.94 105 LEU A C 1
ATOM 807 O O . LEU A 1 105 ? -4.474 5.058 3.562 1.00 90.94 105 LEU A O 1
ATOM 811 N N . GLU A 1 106 ? -3.646 5.677 5.548 1.00 91.44 106 GLU A N 1
ATOM 812 C CA . GLU A 1 106 ? -4.393 4.737 6.366 1.00 91.44 106 GLU A CA 1
ATOM 813 C C . GLU A 1 106 ? -5.225 5.512 7.387 1.00 91.44 106 GLU A C 1
ATOM 815 O O . GLU A 1 106 ? -4.778 6.502 7.976 1.00 91.44 106 GLU A O 1
ATOM 820 N N . PHE A 1 107 ? -6.441 5.033 7.603 1.00 89.75 107 PHE A N 1
ATOM 821 C CA . PHE A 1 107 ? -7.375 5.498 8.607 1.00 89.75 107 PHE A CA 1
ATOM 822 C C . PHE A 1 107 ? -7.860 4.309 9.431 1.00 89.75 107 PHE A C 1
ATOM 824 O O . PHE A 1 107 ? -8.435 3.372 8.882 1.00 89.75 107 PHE A O 1
ATOM 831 N N . PHE A 1 108 ? -7.701 4.380 10.748 1.00 89.12 108 PHE A N 1
ATOM 832 C CA . PHE A 1 108 ? -8.237 3.410 11.698 1.00 89.12 108 PHE A CA 1
ATOM 833 C C . PHE A 1 108 ? -9.042 4.144 12.760 1.00 89.12 108 PHE A C 1
ATOM 835 O O . PHE A 1 108 ? -8.495 4.895 13.569 1.00 89.12 108 PHE A O 1
ATOM 842 N N . SER A 1 109 ? -10.357 3.935 12.785 1.00 85.81 109 SER A N 1
ATOM 843 C CA . SER A 1 109 ? -11.177 4.536 13.827 1.00 85.81 109 SER A CA 1
ATOM 844 C C . SER A 1 109 ? -10.849 3.896 15.181 1.00 85.81 109 SER A C 1
ATOM 846 O O . SER A 1 109 ? -10.639 2.680 15.262 1.00 85.81 109 SER A O 1
ATOM 848 N N . PRO A 1 110 ? -10.898 4.664 16.283 1.00 80.81 110 PRO A N 1
ATOM 849 C CA . PRO A 1 110 ? -11.012 4.068 17.603 1.00 80.81 110 PRO A CA 1
ATOM 850 C C . PRO A 1 110 ? -12.186 3.087 17.614 1.00 8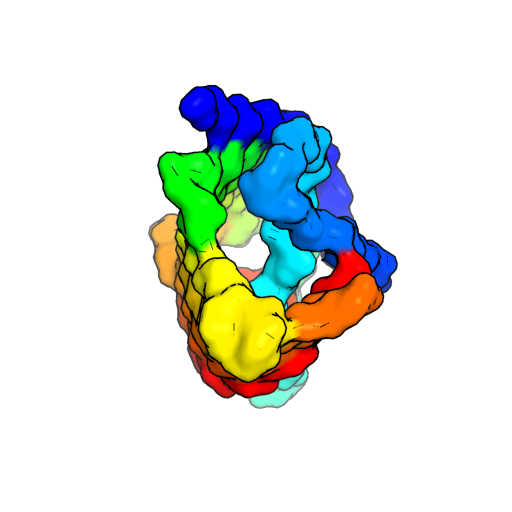0.81 110 PRO A C 1
ATOM 852 O O . PRO A 1 110 ? -13.216 3.340 16.976 1.00 80.81 110 PRO A O 1
ATOM 855 N N . ALA A 1 111 ? -12.034 1.968 18.319 1.00 79.00 111 ALA A N 1
ATOM 856 C CA . ALA A 1 111 ? -13.135 1.042 18.505 1.00 79.00 111 ALA A CA 1
ATOM 857 C C . ALA A 1 111 ? -14.182 1.730 19.394 1.00 79.00 111 ALA A C 1
ATOM 859 O O . ALA A 1 111 ? -14.015 1.844 20.605 1.00 79.00 111 ALA A O 1
ATOM 860 N N . SER A 1 112 ? -15.224 2.272 18.772 1.00 77.00 112 SER A N 1
ATOM 861 C CA . SER A 1 112 ? -16.280 3.053 19.427 1.00 77.00 112 SER A CA 1
ATOM 862 C C . SER A 1 112 ? -17.634 2.351 19.374 1.00 77.00 112 SER A C 1
ATOM 864 O O . SER A 1 112 ? -18.555 2.704 20.108 1.00 77.00 112 SER A O 1
ATOM 866 N N . LEU A 1 113 ? -17.753 1.312 18.547 1.00 77.50 113 LEU A N 1
ATOM 867 C CA . LEU A 1 113 ? -18.965 0.528 18.376 1.00 77.50 113 LEU A CA 1
ATOM 868 C C . LEU A 1 113 ? -18.863 -0.795 19.146 1.00 77.50 113 LEU A C 1
ATOM 870 O O . LEU A 1 113 ? -17.780 -1.255 19.512 1.00 77.50 113 LEU A O 1
ATOM 874 N N . TRP A 1 114 ? -20.017 -1.406 19.423 1.00 81.94 114 TRP A N 1
ATOM 875 C CA . TRP A 1 114 ? -20.123 -2.716 20.081 1.00 81.94 114 TRP A CA 1
ATOM 876 C C . TRP A 1 114 ? -19.325 -2.822 21.395 1.00 81.94 114 TRP A C 1
ATOM 878 O O . TRP A 1 114 ? -18.518 -3.730 21.585 1.00 81.94 114 TRP A O 1
ATOM 888 N N . ARG A 1 115 ? -19.557 -1.886 22.326 1.00 83.62 115 ARG A N 1
ATOM 889 C CA . ARG A 1 115 ? -18.825 -1.802 23.610 1.00 83.62 115 ARG A CA 1
ATOM 890 C C . ARG A 1 115 ? -17.307 -1.639 23.424 1.00 83.62 115 ARG A C 1
ATOM 892 O O . ARG A 1 115 ? -16.528 -2.226 24.167 1.00 83.62 115 ARG A O 1
ATOM 899 N N . GLY A 1 116 ? -16.907 -0.873 22.411 1.00 83.75 116 GLY A N 1
ATOM 900 C CA . GLY A 1 116 ? -15.506 -0.583 22.117 1.00 83.75 116 GLY A CA 1
ATOM 901 C C . GLY A 1 116 ? -14.742 -1.737 21.468 1.00 83.75 116 GLY A C 1
ATOM 902 O O . GLY A 1 116 ? -13.525 -1.811 21.583 1.00 83.75 116 GLY A O 1
ATOM 903 N N . ARG A 1 117 ? -15.452 -2.659 20.808 1.00 86.56 117 ARG A N 1
ATOM 904 C CA . ARG A 1 117 ? -14.859 -3.816 20.117 1.00 86.56 117 ARG A CA 1
ATOM 905 C C . ARG A 1 117 ? -14.897 -3.703 18.604 1.00 86.56 117 ARG A C 1
ATOM 907 O O . ARG A 1 117 ? -14.284 -4.520 17.939 1.00 86.56 117 ARG A O 1
ATOM 914 N N . MET A 1 118 ? -15.624 -2.734 18.056 1.00 91.19 118 MET A N 1
ATOM 915 C CA . MET A 1 118 ? -15.745 -2.560 16.615 1.00 91.19 118 MET A CA 1
ATOM 916 C C . MET A 1 118 ? -15.378 -1.133 16.208 1.00 91.19 118 MET A C 1
ATOM 918 O O . MET A 1 118 ? -15.776 -0.164 16.861 1.00 91.19 118 MET A O 1
ATOM 922 N N . GLY A 1 119 ? -14.621 -1.022 15.125 1.00 91.94 119 GLY A N 1
ATOM 923 C CA . GLY A 1 119 ? -14.231 0.216 14.469 1.00 91.94 119 GLY A CA 1
ATOM 924 C C . GLY A 1 119 ? -14.298 0.077 12.951 1.00 91.94 119 GLY A C 1
ATOM 925 O O . GLY A 1 119 ? -14.706 -0.953 12.416 1.00 91.94 119 GLY A O 1
ATOM 926 N N . TRP A 1 120 ? -13.886 1.130 12.268 1.00 91.31 120 TRP A N 1
ATOM 927 C CA . TRP A 1 120 ? -13.772 1.203 10.820 1.00 91.31 120 TRP A CA 1
ATOM 928 C C . TRP A 1 120 ? -12.312 1.335 10.439 1.00 91.31 120 TRP A C 1
ATOM 930 O O . TRP A 1 120 ? -11.526 1.925 11.184 1.00 91.31 120 TRP A O 1
ATOM 940 N N . TYR A 1 121 ? -11.971 0.853 9.256 1.00 90.81 121 TYR A N 1
ATOM 941 C CA . TYR A 1 121 ? -10.694 1.169 8.649 1.00 90.81 121 TYR A CA 1
ATOM 942 C C . TYR A 1 121 ? -10.872 1.514 7.174 1.00 90.81 121 TYR A C 1
ATOM 944 O O . TYR A 1 121 ? -11.813 1.060 6.519 1.00 90.81 121 TYR A O 1
ATOM 952 N N . ALA A 1 122 ? -9.968 2.341 6.671 1.00 92.12 122 ALA A N 1
ATOM 953 C CA . ALA A 1 122 ? -9.821 2.621 5.256 1.00 92.12 122 ALA A CA 1
ATOM 954 C C . ALA A 1 122 ? -8.340 2.822 4.946 1.00 92.12 122 ALA A C 1
ATOM 956 O O . ALA A 1 122 ? -7.623 3.436 5.730 1.00 92.12 122 ALA A O 1
ATOM 957 N N . ALA A 1 123 ? -7.882 2.321 3.812 1.00 90.69 123 ALA A N 1
ATOM 958 C CA . ALA A 1 123 ? -6.517 2.467 3.353 1.00 90.69 123 ALA A CA 1
ATOM 959 C C . ALA A 1 123 ? -6.500 2.757 1.853 1.00 90.69 123 ALA A C 1
ATOM 961 O O . ALA A 1 123 ? -7.346 2.284 1.095 1.00 90.69 123 ALA A O 1
ATOM 962 N N . MET A 1 124 ? -5.528 3.549 1.432 1.00 90.94 124 MET A N 1
ATOM 963 C CA . MET A 1 124 ? -5.230 3.814 0.037 1.00 90.94 124 MET A CA 1
ATOM 964 C C . MET A 1 124 ? -3.725 3.713 -0.151 1.00 90.94 124 MET A C 1
ATOM 966 O O . MET A 1 124 ? -2.975 4.334 0.599 1.00 90.94 124 MET A O 1
ATOM 970 N N . ASP A 1 125 ? -3.304 2.983 -1.173 1.00 90.81 125 ASP A N 1
ATOM 971 C CA . ASP A 1 125 ? -1.919 2.914 -1.618 1.00 90.81 125 ASP A CA 1
ATOM 972 C C . ASP A 1 125 ? -1.833 3.317 -3.084 1.00 90.81 125 ASP A C 1
ATOM 974 O O . ASP A 1 125 ? -2.674 2.956 -3.912 1.00 90.81 125 ASP A O 1
ATOM 978 N N . LEU A 1 126 ? -0.828 4.126 -3.375 1.00 91.56 126 LEU A N 1
ATOM 979 C CA . LEU A 1 126 ? -0.529 4.665 -4.682 1.00 91.56 126 LEU A CA 1
ATOM 980 C C . LEU A 1 126 ? 0.919 4.340 -4.996 1.00 91.56 126 LEU A C 1
ATOM 982 O O . LEU A 1 126 ? 1.821 4.691 -4.239 1.00 91.56 126 LEU A O 1
ATOM 986 N N . GLN A 1 127 ? 1.149 3.734 -6.149 1.00 92.25 127 GLN A N 1
ATOM 987 C CA . GLN A 1 127 ? 2.469 3.299 -6.561 1.00 92.25 127 GLN A CA 1
ATOM 988 C C . GLN A 1 127 ? 2.727 3.720 -7.999 1.00 92.25 127 GLN A C 1
ATOM 990 O O . GLN A 1 127 ? 1.832 3.731 -8.837 1.00 92.25 127 GLN A O 1
ATOM 995 N N . SER A 1 128 ? 3.961 4.092 -8.307 1.00 92.06 128 SER A N 1
ATOM 996 C CA . SER A 1 128 ? 4.353 4.442 -9.663 1.00 92.06 128 SER A CA 1
ATOM 997 C C . SER A 1 128 ? 5.775 3.978 -9.939 1.00 92.06 128 SER A C 1
ATOM 999 O O . SER A 1 128 ? 6.674 4.092 -9.101 1.00 92.06 128 SER A O 1
ATOM 1001 N N . TRP A 1 129 ? 5.963 3.413 -11.128 1.00 90.75 129 TRP A N 1
ATOM 1002 C CA . TRP A 1 129 ? 7.208 2.785 -11.546 1.00 90.75 129 TRP A CA 1
ATOM 1003 C C . TRP A 1 129 ? 7.737 3.441 -12.814 1.00 90.75 129 TRP A C 1
ATOM 1005 O O . TRP A 1 129 ? 7.005 3.622 -13.789 1.00 90.75 129 TRP A O 1
ATOM 1015 N N . GLU A 1 130 ? 9.040 3.699 -12.846 1.00 91.94 130 GLU A N 1
ATOM 1016 C CA . GLU A 1 130 ? 9.709 4.243 -14.027 1.00 91.94 130 GLU A CA 1
ATOM 1017 C C . GLU A 1 130 ? 9.570 3.302 -15.235 1.00 91.94 130 GLU A C 1
ATOM 1019 O O . GLU A 1 130 ? 9.353 3.746 -16.362 1.00 91.94 130 GLU A O 1
ATOM 1024 N N . GLU A 1 131 ? 9.628 1.985 -15.004 1.00 88.75 131 GLU A N 1
ATOM 1025 C CA . GLU A 1 131 ? 9.526 0.949 -16.048 1.00 88.75 131 GLU A CA 1
ATOM 1026 C C . GLU A 1 131 ? 8.153 0.899 -16.731 1.00 88.75 131 GLU A C 1
ATOM 1028 O O . GLU A 1 131 ? 7.989 0.270 -17.775 1.00 88.75 131 GLU A O 1
ATOM 1033 N N . ARG A 1 132 ? 7.176 1.600 -16.151 1.00 88.44 132 ARG A N 1
ATOM 1034 C CA . ARG A 1 132 ? 5.810 1.753 -16.654 1.00 88.44 132 ARG A CA 1
ATOM 1035 C C . ARG A 1 132 ? 5.497 3.201 -17.022 1.00 88.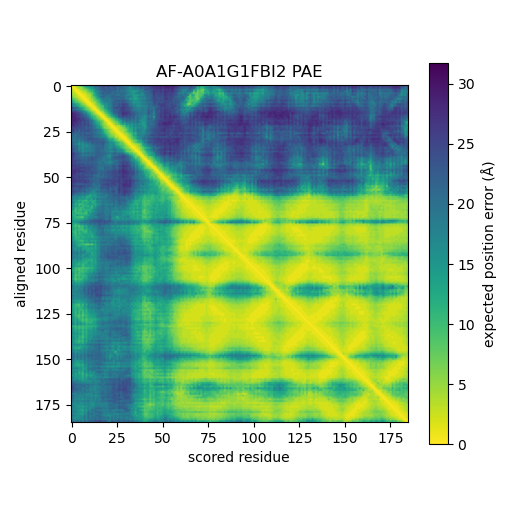44 132 ARG A C 1
ATOM 1037 O O . ARG A 1 132 ? 4.344 3.618 -16.947 1.00 88.44 132 ARG A O 1
ATOM 1044 N N . ASP A 1 133 ? 6.532 3.970 -17.354 1.00 93.31 133 ASP A N 1
ATOM 1045 C CA . ASP A 1 133 ? 6.443 5.385 -17.718 1.00 93.31 133 ASP A CA 1
ATOM 1046 C C . ASP A 1 133 ? 5.712 6.220 -16.654 1.00 93.31 133 ASP A C 1
ATOM 1048 O O . ASP A 1 133 ? 4.920 7.109 -16.961 1.00 93.31 133 ASP A O 1
ATOM 1052 N N . TRP A 1 134 ? 5.970 5.901 -15.381 1.00 93.88 134 TRP A N 1
ATOM 1053 C CA . TRP A 1 134 ? 5.382 6.552 -14.207 1.00 93.88 134 TRP A CA 1
ATOM 1054 C C . TRP A 1 134 ? 3.854 6.497 -14.131 1.00 93.88 134 TRP A C 1
ATOM 1056 O O . TRP A 1 134 ? 3.221 7.290 -13.425 1.00 93.88 134 TRP A O 1
ATOM 1066 N N . ARG A 1 135 ? 3.242 5.524 -14.804 1.00 92.06 135 ARG A N 1
ATOM 1067 C CA . ARG A 1 135 ? 1.822 5.237 -14.643 1.00 92.06 135 ARG A CA 1
ATOM 1068 C C . ARG A 1 135 ? 1.486 4.977 -13.172 1.00 92.06 135 ARG A C 1
ATOM 1070 O O . ARG A 1 135 ? 2.182 4.228 -12.493 1.00 92.06 135 ARG A O 1
ATOM 1077 N N . LEU A 1 136 ? 0.396 5.593 -12.720 1.00 91.94 136 LEU A N 1
ATOM 1078 C CA . LEU A 1 136 ? -0.123 5.430 -11.370 1.00 91.94 136 LEU A CA 1
ATOM 1079 C C . LEU A 1 136 ? -0.907 4.120 -11.246 1.00 91.94 136 LEU A C 1
ATOM 1081 O O . LEU A 1 136 ? -1.890 3.902 -11.960 1.00 91.94 136 LEU A O 1
ATOM 1085 N N . ASP A 1 137 ? -0.469 3.297 -10.310 1.00 89.56 137 ASP A N 1
ATOM 1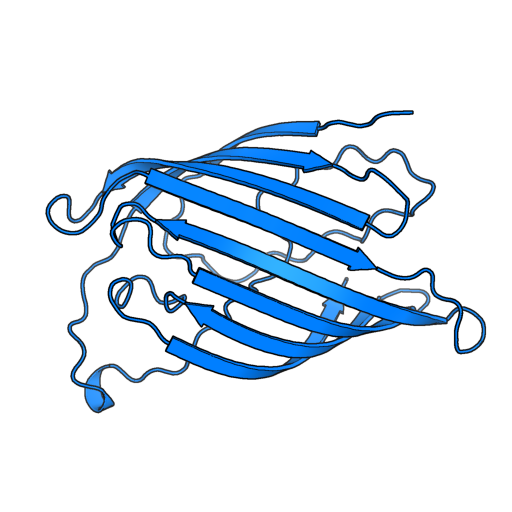086 C CA . ASP A 1 137 ? -1.154 2.128 -9.789 1.00 89.56 137 ASP A CA 1
ATOM 1087 C C . ASP A 1 137 ? -1.798 2.497 -8.454 1.00 89.56 137 ASP A C 1
ATOM 1089 O O . ASP A 1 137 ? -1.254 3.293 -7.688 1.00 89.56 137 ASP A O 1
ATOM 1093 N N . SER A 1 138 ? -2.980 1.950 -8.192 1.00 89.31 138 SER A N 1
ATOM 1094 C CA . SER A 1 138 ? -3.769 2.303 -7.014 1.00 89.31 138 SER A CA 1
ATOM 1095 C C . SER A 1 138 ? -4.435 1.081 -6.406 1.00 89.31 138 SER A C 1
ATOM 1097 O O . SER A 1 138 ? -4.970 0.240 -7.133 1.00 89.31 138 SER A O 1
ATOM 1099 N N . ALA A 1 139 ? -4.454 1.036 -5.081 1.00 86.38 139 ALA A N 1
ATOM 1100 C CA . ALA A 1 139 ? -5.233 0.100 -4.295 1.00 86.38 139 ALA A CA 1
ATOM 1101 C C . ALA A 1 139 ? -6.006 0.870 -3.222 1.00 86.38 139 ALA A C 1
ATOM 1103 O O . ALA A 1 139 ? -5.483 1.791 -2.594 1.00 86.38 139 ALA A O 1
ATOM 1104 N N . PHE A 1 140 ? -7.268 0.511 -3.031 1.00 89.38 140 PHE A N 1
ATOM 1105 C CA . PHE A 1 140 ? -8.128 1.065 -1.997 1.00 89.38 140 PHE A CA 1
ATOM 1106 C C . PHE A 1 140 ? -8.758 -0.071 -1.210 1.00 89.38 140 PHE A C 1
ATOM 1108 O O . PHE A 1 140 ? -9.275 -1.015 -1.801 1.00 89.38 140 PHE A O 1
ATOM 1115 N N . GLN A 1 141 ? -8.775 0.049 0.108 1.00 89.62 141 GLN A N 1
ATOM 1116 C CA . GLN A 1 141 ? -9.376 -0.923 1.002 1.00 89.62 141 GLN A CA 1
ATOM 1117 C C . GLN A 1 141 ? -10.235 -0.197 2.032 1.00 89.62 141 GLN A C 1
ATOM 1119 O O . GLN A 1 141 ? -9.847 0.853 2.537 1.00 89.62 141 GLN A O 1
ATOM 1124 N N . ALA A 1 142 ? -11.398 -0.740 2.370 1.00 91.44 142 ALA A N 1
ATOM 1125 C CA . ALA A 1 142 ? -12.211 -0.218 3.462 1.00 91.44 142 ALA A CA 1
ATOM 1126 C C . ALA A 1 142 ? -13.057 -1.314 4.100 1.00 91.44 142 ALA A C 1
ATOM 1128 O O . ALA A 1 142 ? -13.505 -2.246 3.427 1.00 91.44 142 ALA A O 1
ATOM 1129 N N . GLY A 1 143 ? -13.317 -1.184 5.397 1.00 92.56 143 GLY A N 1
ATOM 1130 C CA . GLY A 1 143 ? -14.081 -2.191 6.109 1.00 92.56 143 GLY A CA 1
ATOM 1131 C C . GLY A 1 143 ? -14.232 -1.957 7.603 1.00 92.56 143 GLY A C 1
ATOM 1132 O O . GLY A 1 143 ? -14.075 -0.850 8.122 1.00 92.56 143 GLY A O 1
ATOM 1133 N N . LEU A 1 144 ? -14.574 -3.043 8.285 1.00 90.12 144 LEU A N 1
ATOM 1134 C CA . LEU A 1 144 ? -14.775 -3.132 9.720 1.00 90.12 144 LEU A CA 1
ATOM 1135 C C . LEU A 1 144 ? -13.547 -3.748 10.388 1.00 90.12 144 LEU A C 1
ATOM 1137 O O . LEU A 1 144 ? -13.000 -4.739 9.909 1.00 90.12 144 LEU A O 1
ATOM 1141 N N . LEU A 1 145 ? -13.169 -3.173 11.523 1.00 89.56 145 LEU A N 1
ATOM 1142 C CA . LEU A 1 145 ? -12.157 -3.682 12.439 1.00 89.56 145 LEU A CA 1
ATOM 1143 C C . LEU A 1 145 ? -12.867 -4.237 13.676 1.00 89.56 145 LEU A C 1
ATOM 1145 O O . LEU A 1 145 ? -13.631 -3.517 14.317 1.00 89.56 145 LEU A O 1
ATOM 1149 N N . PHE A 1 146 ? -12.594 -5.481 14.044 1.00 88.00 146 PHE A N 1
ATOM 1150 C CA . PHE A 1 146 ? -13.083 -6.117 15.260 1.00 88.00 146 PHE A CA 1
ATOM 1151 C C . PHE A 1 146 ? -11.913 -6.433 16.177 1.00 88.00 146 PHE A C 1
ATOM 1153 O O . PHE A 1 146 ? -11.057 -7.249 15.848 1.00 88.00 146 PHE A O 1
ATOM 1160 N N . ARG A 1 147 ? -11.911 -5.816 17.354 1.00 84.69 147 ARG A N 1
ATOM 1161 C CA . ARG A 1 147 ? -10.890 -6.017 18.374 1.00 84.69 147 ARG A CA 1
ATOM 1162 C C . ARG A 1 147 ? -11.320 -7.082 19.361 1.00 84.69 147 ARG A C 1
ATOM 1164 O O . ARG A 1 147 ? -12.392 -6.993 19.973 1.00 84.69 147 ARG A O 1
ATOM 1171 N N . THR A 1 148 ? -10.467 -8.079 19.540 1.00 81.94 148 THR A N 1
ATOM 1172 C CA . THR A 1 148 ? -10.590 -9.069 20.612 1.00 81.94 148 THR A CA 1
ATOM 1173 C C . THR A 1 148 ? -9.435 -8.905 21.596 1.00 81.94 148 THR A C 1
ATOM 1175 O O . THR A 1 148 ? -8.549 -8.086 21.398 1.00 81.94 148 THR A O 1
ATOM 1178 N N . THR A 1 149 ? -9.439 -9.652 22.700 1.00 79.75 149 THR A N 1
ATOM 1179 C CA . THR A 1 149 ? -8.382 -9.539 23.720 1.00 79.75 149 THR A CA 1
ATOM 1180 C C . THR A 1 149 ? -7.012 -10.007 23.217 1.00 79.75 149 THR A C 1
ATOM 1182 O O . THR A 1 149 ? -6.005 -9.648 23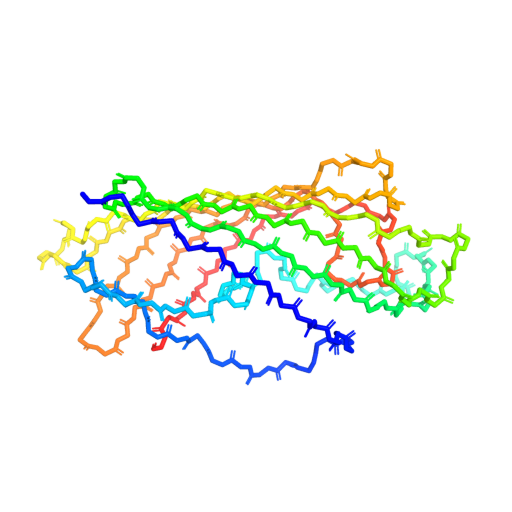.815 1.00 79.75 149 THR A O 1
ATOM 1185 N N . SER A 1 150 ? -6.965 -10.815 22.154 1.00 81.00 150 SER A N 1
ATOM 1186 C CA . SER A 1 150 ? -5.726 -11.419 21.653 1.00 81.00 150 SER A CA 1
ATOM 1187 C C . SER A 1 150 ? -5.438 -11.177 20.176 1.00 81.00 150 SER A C 1
ATOM 1189 O O . SER A 1 150 ? -4.322 -11.464 19.766 1.00 81.00 150 SER A O 1
ATOM 1191 N N . ARG A 1 151 ? -6.423 -10.747 19.376 1.00 80.38 151 ARG A N 1
ATOM 1192 C CA . ARG A 1 151 ? -6.305 -10.584 17.916 1.00 80.38 151 ARG A CA 1
ATOM 1193 C C . ARG A 1 151 ? -7.235 -9.501 17.399 1.00 80.38 151 ARG A C 1
ATOM 1195 O O . ARG A 1 151 ? -8.373 -9.395 17.877 1.00 80.38 151 ARG A O 1
ATOM 1202 N N . ASP A 1 152 ? -6.803 -8.813 16.3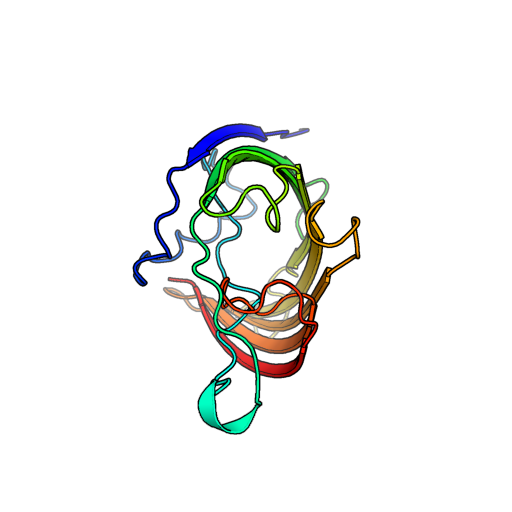58 1.00 83.81 152 ASP A N 1
ATOM 1203 C CA . ASP A 1 152 ? -7.642 -7.886 15.615 1.00 83.81 152 ASP A CA 1
ATOM 1204 C C . ASP A 1 152 ? -8.059 -8.537 14.291 1.00 83.81 152 ASP A C 1
ATOM 1206 O O . ASP A 1 152 ? -7.287 -9.220 13.625 1.00 83.81 152 ASP A O 1
ATOM 1210 N N . TRP A 1 153 ? -9.332 -8.403 13.941 1.00 83.69 153 TRP A N 1
ATOM 1211 C CA . TRP A 1 153 ? -9.898 -8.962 12.718 1.00 83.69 153 TRP A CA 1
ATOM 1212 C C . TRP A 1 153 ? -10.357 -7.824 11.828 1.00 83.69 153 TRP A C 1
ATOM 1214 O O . TRP A 1 153 ? -11.125 -6.968 12.267 1.00 83.69 153 TRP A O 1
ATOM 1224 N N . ARG A 1 154 ? -9.958 -7.838 10.562 1.00 88.06 154 ARG A N 1
ATOM 1225 C CA . ARG A 1 154 ? -10.446 -6.888 9.565 1.00 88.06 154 ARG A CA 1
ATOM 1226 C C . ARG A 1 154 ? -11.298 -7.617 8.550 1.00 88.06 154 ARG A C 1
ATOM 1228 O O . ARG A 1 154 ? -10.903 -8.643 8.012 1.00 88.06 154 ARG A O 1
ATOM 1235 N N . PHE A 1 155 ? -12.477 -7.081 8.285 1.00 87.50 155 PHE A N 1
ATOM 1236 C CA . PHE A 1 155 ? -13.348 -7.542 7.214 1.00 87.50 155 PHE A CA 1
ATOM 1237 C C . PHE A 1 155 ? -13.657 -6.368 6.305 1.00 87.50 155 PHE A C 1
ATOM 1239 O O . PHE A 1 155 ? -14.072 -5.318 6.791 1.00 87.50 155 PHE A O 1
ATOM 1246 N N . GLY A 1 156 ? -13.496 -6.528 4.999 1.00 88.75 156 GLY A N 1
ATOM 1247 C CA . GLY A 1 156 ? -13.580 -5.382 4.108 1.00 88.75 156 GLY A CA 1
ATOM 1248 C C . GLY A 1 156 ? -13.580 -5.723 2.634 1.00 88.75 156 GLY A C 1
ATOM 1249 O O . GLY A 1 156 ? -13.525 -6.883 2.225 1.00 88.75 156 GLY A O 1
ATOM 1250 N N . ILE A 1 157 ? -13.665 -4.657 1.854 1.00 84.62 157 ILE A N 1
ATOM 1251 C CA . ILE A 1 157 ? -13.609 -4.665 0.400 1.00 84.62 157 ILE A CA 1
ATOM 1252 C C . ILE A 1 157 ? -12.284 -4.041 -0.004 1.00 84.62 157 ILE A C 1
ATOM 1254 O O . ILE A 1 157 ? -11.871 -3.037 0.576 1.00 84.62 157 ILE A O 1
ATOM 1258 N N . GLU A 1 158 ? -11.654 -4.613 -1.017 1.00 85.00 158 GLU A N 1
ATOM 1259 C CA . GLU A 1 158 ? -10.477 -4.059 -1.665 1.00 85.00 158 GLU A CA 1
ATOM 1260 C C . GLU A 1 158 ? -10.759 -3.869 -3.158 1.00 85.00 158 GLU A C 1
ATOM 1262 O O . GLU A 1 158 ? -11.384 -4.707 -3.810 1.00 85.00 158 GLU A O 1
ATOM 1267 N N . HIS A 1 159 ? -10.316 -2.743 -3.703 1.00 82.94 159 HIS A N 1
ATOM 1268 C CA . HIS A 1 159 ? -10.338 -2.436 -5.121 1.00 82.94 159 HIS A CA 1
ATOM 1269 C C . HIS A 1 159 ? -8.926 -2.093 -5.573 1.00 82.94 159 HIS A C 1
ATOM 1271 O O . HIS A 1 159 ? -8.332 -1.132 -5.085 1.00 82.94 159 HIS A O 1
ATOM 1277 N N . VAL A 1 160 ? -8.419 -2.838 -6.547 1.00 82.25 160 VAL A N 1
ATOM 1278 C CA . VAL A 1 160 ? -7.083 -2.634 -7.105 1.00 82.25 160 VAL A CA 1
ATOM 1279 C C . VAL A 1 160 ? -7.208 -2.280 -8.574 1.00 82.25 160 VAL A C 1
ATOM 1281 O O . VAL A 1 160 ? -8.006 -2.866 -9.305 1.00 82.25 160 VAL A O 1
ATOM 1284 N N . ASN A 1 161 ? -6.405 -1.319 -9.011 1.00 86.06 161 ASN A N 1
ATOM 1285 C CA . ASN A 1 161 ? -6.228 -0.935 -10.401 1.00 86.06 161 ASN A CA 1
ATOM 1286 C C . ASN A 1 161 ? -4.749 -0.613 -10.609 1.00 86.06 161 ASN A C 1
ATOM 1288 O O . ASN A 1 161 ? -4.314 0.509 -10.338 1.00 86.06 161 ASN A O 1
ATOM 1292 N N . GLY A 1 162 ? -3.980 -1.599 -11.064 1.00 85.81 162 GLY A N 1
ATOM 1293 C CA . GLY A 1 162 ? -2.544 -1.424 -11.205 1.00 85.81 162 GLY A CA 1
ATOM 1294 C C . GLY A 1 162 ? -1.789 -2.645 -11.706 1.00 85.81 162 GLY A C 1
ATOM 1295 O O . GLY A 1 162 ? -2.355 -3.535 -12.345 1.00 85.81 162 GLY A O 1
ATOM 1296 N N . ARG A 1 163 ? -0.480 -2.652 -11.457 1.00 77.00 163 ARG A N 1
ATOM 1297 C CA . ARG A 1 163 ? 0.421 -3.750 -11.808 1.00 77.00 163 ARG A CA 1
ATOM 1298 C C . ARG A 1 163 ? -0.009 -5.055 -11.114 1.00 77.00 163 ARG A C 1
ATOM 1300 O O . ARG A 1 163 ? -0.283 -5.030 -9.915 1.00 77.00 163 ARG 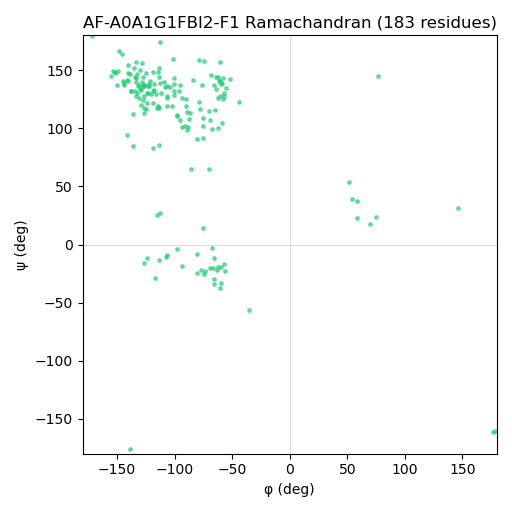A O 1
ATOM 1307 N N . PRO A 1 164 ? 0.014 -6.207 -11.807 1.00 69.56 164 PRO A N 1
ATOM 1308 C CA . PRO A 1 164 ? -0.119 -7.501 -11.154 1.00 69.56 164 PRO A CA 1
ATOM 1309 C C . PRO A 1 164 ? 1.037 -7.739 -10.164 1.00 69.56 164 PRO A C 1
ATOM 1311 O O . PRO A 1 164 ? 2.192 -7.446 -10.492 1.00 69.56 164 PRO A O 1
ATOM 1314 N N . PRO A 1 165 ? 0.786 -8.342 -8.992 1.00 62.03 165 PRO A N 1
ATOM 1315 C CA . PRO A 1 165 ? 1.846 -8.687 -8.036 1.00 62.03 165 PRO A CA 1
ATOM 1316 C C . PRO A 1 165 ? 2.835 -9.715 -8.595 1.00 62.03 165 PRO A C 1
ATOM 1318 O O . PRO A 1 165 ? 3.985 -9.792 -8.162 1.00 62.03 165 PRO A O 1
ATOM 1321 N N . MET A 1 166 ? 2.422 -10.490 -9.601 1.00 65.75 166 MET A N 1
ATOM 1322 C CA . MET A 1 166 ? 3.340 -11.328 -10.358 1.00 65.75 166 MET A CA 1
ATOM 1323 C C . MET A 1 166 ? 4.260 -10.452 -11.211 1.00 65.75 166 MET A C 1
ATOM 1325 O O . MET A 1 166 ? 3.862 -9.915 -12.246 1.00 65.75 166 MET A O 1
ATOM 1329 N N . GLY A 1 167 ? 5.526 -10.355 -10.792 1.00 63.94 167 GLY A N 1
ATOM 1330 C CA . GLY A 1 167 ? 6.534 -9.521 -11.449 1.00 63.94 167 GLY A CA 1
ATOM 1331 C C . GLY A 1 167 ? 6.730 -9.823 -12.937 1.00 63.94 167 GLY A C 1
ATOM 1332 O O . GLY A 1 167 ? 7.145 -8.946 -13.682 1.00 63.94 167 GLY A O 1
ATOM 1333 N N . GLU A 1 168 ? 6.373 -11.022 -13.388 1.00 65.38 168 GLU A N 1
ATOM 1334 C CA . GLU A 1 168 ? 6.472 -11.471 -14.780 1.00 65.38 168 GLU A CA 1
ATOM 1335 C C . GLU A 1 168 ? 5.488 -10.756 -15.726 1.00 65.38 168 GLU A C 1
ATOM 1337 O O . GLU A 1 168 ? 5.744 -10.705 -16.927 1.00 65.38 168 GLU A O 1
ATOM 1342 N N . PHE A 1 169 ? 4.420 -10.151 -15.186 1.00 67.06 169 PHE A N 1
ATOM 1343 C CA . PHE A 1 169 ? 3.385 -9.410 -15.924 1.00 67.06 169 PHE A CA 1
ATOM 1344 C C . PHE A 1 169 ? 3.403 -7.909 -15.626 1.00 67.06 169 PHE A C 1
ATOM 1346 O O . PHE A 1 169 ? 2.394 -7.219 -15.734 1.00 67.06 169 PHE A O 1
ATOM 1353 N N . PHE A 1 170 ? 4.563 -7.370 -15.253 1.00 69.56 170 PHE A N 1
ATOM 1354 C CA . PHE A 1 170 ? 4.688 -5.989 -14.784 1.00 69.56 170 PHE A CA 1
ATOM 1355 C C . PHE A 1 170 ? 4.262 -4.902 -15.776 1.00 69.56 170 PHE A C 1
ATOM 1357 O O . PHE A 1 170 ? 4.025 -3.766 -15.377 1.00 69.56 170 PHE A O 1
ATOM 1364 N N . ARG A 1 171 ? 4.189 -5.221 -17.071 1.00 72.62 171 ARG A N 1
ATOM 1365 C CA . ARG A 1 171 ? 3.741 -4.276 -18.104 1.00 72.62 171 ARG A CA 1
ATOM 1366 C C . ARG A 1 171 ? 2.217 -4.182 -18.168 1.00 72.62 171 ARG A C 1
ATOM 1368 O O . ARG A 1 171 ? 1.690 -3.143 -18.568 1.00 72.62 171 ARG A O 1
ATOM 1375 N N . ASP A 1 172 ? 1.520 -5.220 -17.723 1.00 77.94 172 ASP A N 1
ATOM 1376 C CA . ASP A 1 172 ? 0.069 -5.290 -17.775 1.00 77.94 172 ASP A CA 1
ATOM 1377 C C . ASP A 1 172 ? -0.568 -4.477 -16.648 1.00 77.94 172 ASP A C 1
ATOM 1379 O O . ASP A 1 172 ? 0.059 -4.126 -15.649 1.00 77.94 172 ASP A O 1
ATOM 1383 N N . THR A 1 173 ? -1.833 -4.115 -16.843 1.00 82.19 173 THR A N 1
ATOM 1384 C CA . THR A 1 173 ? -2.662 -3.540 -15.782 1.00 82.19 173 THR A CA 1
ATOM 1385 C C . THR A 1 173 ? -3.835 -4.453 -15.560 1.00 82.19 173 THR A C 1
ATOM 1387 O O . THR A 1 173 ? -4.528 -4.822 -16.508 1.00 82.19 173 THR A O 1
ATOM 1390 N N . GLU A 1 174 ? -4.079 -4.755 -14.303 1.00 81.19 174 GLU A N 1
ATOM 1391 C CA . GLU A 1 174 ? -5.227 -5.517 -13.876 1.00 81.19 174 GLU A CA 1
ATOM 1392 C C . GLU A 1 174 ? -6.085 -4.679 -12.939 1.00 81.19 174 GLU A C 1
ATOM 1394 O O . GLU A 1 174 ? -5.608 -3.795 -12.222 1.00 81.19 174 GLU A O 1
ATOM 1399 N N . ARG A 1 175 ? -7.387 -4.947 -13.003 1.00 82.75 175 ARG A N 1
ATOM 1400 C CA . ARG A 1 175 ? -8.378 -4.334 -12.137 1.00 82.75 175 ARG A CA 1
ATOM 1401 C C . ARG A 1 175 ? -9.264 -5.415 -11.558 1.00 82.75 175 ARG A C 1
ATOM 1403 O O . ARG A 1 175 ? -9.854 -6.185 -12.314 1.00 82.75 175 ARG A O 1
ATOM 1410 N N . TRP A 1 176 ? -9.383 -5.442 -10.242 1.00 78.62 176 TRP A N 1
ATOM 1411 C CA . TRP A 1 176 ? -10.258 -6.377 -9.550 1.00 78.62 176 TRP A CA 1
ATOM 1412 C C . TRP A 1 176 ? -10.849 -5.747 -8.298 1.00 78.62 176 TRP A C 1
ATOM 1414 O O . TRP A 1 176 ? -10.430 -4.693 -7.823 1.00 78.62 176 TRP A O 1
ATOM 1424 N N . THR A 1 177 ? -11.894 -6.385 -7.794 1.00 83.50 177 THR A N 1
ATOM 1425 C CA . THR A 1 177 ? -12.517 -6.047 -6.520 1.00 83.50 177 THR A CA 1
ATOM 1426 C C . THR A 1 177 ? -12.709 -7.336 -5.754 1.00 83.50 177 THR A C 1
ATOM 1428 O O . THR A 1 177 ? -13.203 -8.316 -6.313 1.00 83.50 177 THR A O 1
ATOM 1431 N N . SER A 1 178 ? -12.277 -7.344 -4.504 1.00 80.44 178 SER A N 1
ATOM 1432 C CA . SER A 1 178 ? -12.268 -8.513 -3.637 1.00 80.44 178 SER A CA 1
ATOM 1433 C C . SER A 1 178 ? -12.940 -8.180 -2.309 1.00 80.44 178 SER A C 1
ATOM 1435 O O . SER A 1 178 ? -13.026 -7.026 -1.889 1.00 80.44 178 SER A O 1
ATOM 1437 N N . PHE A 1 179 ? -13.439 -9.223 -1.656 1.00 84.06 179 PHE A N 1
ATOM 1438 C CA . PHE A 1 179 ? -13.824 -9.187 -0.253 1.00 84.06 179 PHE A CA 1
ATOM 1439 C C . PHE A 1 179 ? -12.783 -9.993 0.507 1.00 84.06 179 PHE A C 1
ATOM 1441 O O . PHE A 1 179 ? -12.408 -11.078 0.057 1.00 84.06 179 PHE A O 1
ATOM 1448 N N . GLY A 1 180 ? -12.323 -9.475 1.638 1.00 80.25 180 GLY A N 1
ATOM 1449 C CA . GLY A 1 180 ? -11.277 -10.116 2.419 1.00 80.25 180 GLY A CA 1
ATOM 1450 C C . GLY A 1 180 ? -11.596 -10.171 3.902 1.00 80.25 180 GLY A C 1
ATOM 1451 O O . GLY A 1 180 ? -12.401 -9.399 4.435 1.00 80.25 180 GLY A O 1
ATOM 1452 N N . LEU A 1 181 ? -10.945 -11.134 4.542 1.00 81.31 181 LEU A N 1
ATOM 1453 C CA . LEU A 1 181 ? -10.875 -11.300 5.980 1.00 81.31 181 LEU A CA 1
ATOM 1454 C C . LEU A 1 181 ? -9.391 -11.380 6.338 1.00 81.31 181 LEU A C 1
ATOM 1456 O O . LEU A 1 181 ? -8.707 -12.301 5.893 1.00 81.31 181 LEU A O 1
ATOM 1460 N N . TRP A 1 182 ? -8.916 -10.424 7.124 1.00 80.75 182 TRP A N 1
ATOM 1461 C CA . TRP A 1 182 ? -7.538 -10.340 7.595 1.00 80.75 182 TRP A CA 1
ATOM 1462 C C . TRP A 1 182 ? -7.508 -10.520 9.113 1.00 80.75 182 TRP A C 1
ATOM 1464 O O . TRP A 1 182 ? -8.466 -10.171 9.811 1.00 80.75 182 TRP A O 1
ATOM 1474 N N . ILE A 1 183 ? -6.422 -11.104 9.611 1.00 80.00 183 ILE A N 1
ATOM 1475 C CA . ILE A 1 183 ? -6.185 -11.325 11.037 1.00 80.00 183 ILE A CA 1
ATOM 1476 C C . ILE A 1 183 ? -4.852 -10.678 11.370 1.00 80.00 183 ILE A C 1
ATOM 1478 O O . ILE A 1 183 ? -3.816 -11.126 10.884 1.00 80.00 183 ILE A O 1
ATOM 1482 N N . ASP A 1 184 ? -4.902 -9.678 12.233 1.00 74.12 184 ASP A N 1
ATOM 1483 C CA . ASP A 1 184 ? -3.729 -9.043 12.806 1.00 74.12 184 ASP A CA 1
ATOM 1484 C C . ASP A 1 184 ? -3.389 -9.815 14.095 1.00 74.12 184 ASP A C 1
ATOM 1486 O O . ASP A 1 184 ? -4.241 -9.984 14.985 1.00 74.12 184 ASP A O 1
ATOM 1490 N N . LEU A 1 185 ? -2.185 -10.400 14.122 1.00 64.38 185 LEU A N 1
ATOM 1491 C CA . LEU A 1 185 ? -1.701 -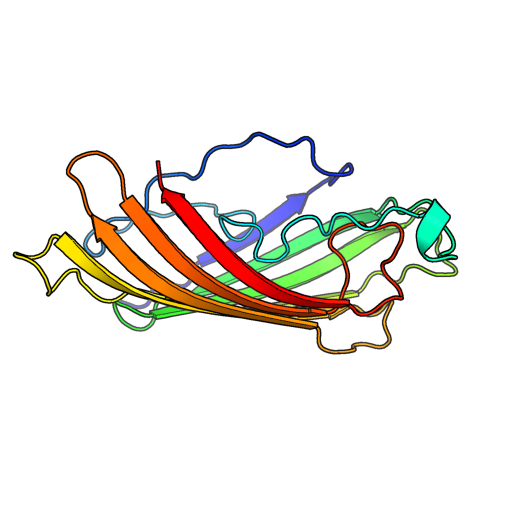11.305 15.174 1.00 64.38 185 LEU A CA 1
ATOM 1492 C C . LEU A 1 185 ? -1.074 -10.571 16.361 1.00 64.38 185 LEU A C 1
ATOM 1494 O O . LEU A 1 185 ? -0.444 -9.510 16.161 1.00 64.38 185 LEU A O 1
#

Secondary structure (DSSP, 8-state):
---EEEEEEEE---S--S--PPPPPPPTT--------S-SS-SS------HHHHT-------EEEEEEEEEE-SSTTEEEEEEEEEEEEES-TTT--SEEEEEEEEEE----BTTTTEEEEEEEEEEEEGGGTTPEEEEEEEEEEEE-SS-EEEEEEEEEEE--SSGGGTT--EEEEEEEEEEE-

Nearest PDB structures (foldseek):
  7vu0-assembly1_A  TM=5.212E-01  e=4.814E-01  Escherichia coli K-12
  3rgn-assembly1_A  TM=4.898E-01  e=1.693E+00  Escherichia coli K-12
  4n74-assembly1_A  TM=4.659E-01  e=2.575E+00  Escherichia coli BW2952
  1nqh-assembly1_A  TM=4.731E-01  e=2.860E+00  Escherichia coli

pLDDT: mean 70.21, std 22.63, range [24.64, 93.88]

Mean predicted aligned error: 12.02 Å

Sequence (185 aa):
MLAVLLVLALSVLPAPAWGESPGPLPNPDDTTSAIMLFPDDALFPPALADPHRTGRLRIGYTRQEMAGAVSWRPAGPWRLYAEFARGYNLRNENLQKPGRIQSGLEFFSPASLWRGRMGWYAAMDLQSWEERDWRLDSAFQAGLLFRTTSRDWRFGIEHVNGRPPMGEFFRDTERWTSFGLWIDL